Protein AF-A0A534Q6Y9-F1 (afdb_monomer)

Foldseek 3Di:
DDDPPPPPPPQDAFEEEEDADADDDFLLCLLQQFQWKFKWAWADQDPVQQKTKTQTPDTLHADDPHHIHIYRYDDDQREPHDHGFIAMWGFNDNDPVTYTHDHRYDRVRQDPDPQQNVLSSVLSNQSNCLNVVPDPVVSLVSLLVSLLVQCPGPHLSSVVSSLVSLQVCLQPDADDLVSLVSLLVSLQDLPNDLPNNLSSLVSLLSRPDPSSLVSLLSQLQGRNHLSNVLSSLQSLLVVLPPVCLVSLVVQCPPPDPSSNVSSVSSNVSNVVPPPPPPPPPPPDD

Secondary structure (DSSP, 8-state):
-----------PPEEEEEEEESS---HHHHHHH-SEEEEEEEEEEETTTTEEEEEEEEEEES---SSEEEEEE-SSS---PPTT-EEEEEES-SSSSEEEEEESS------SSHHHHHHHHHHHHHHHHGGG---HHHHHHHHHHHHHHHTT-S-HHHHHHHHHHHHHHTTTS---HHHHHHHHHHHH-TTS-TTHHHHHHHHHHHS-SHHHHHHHHHHHHH-S-HHHHHHHHHHHHHHT-GGGHHHHHHHTT-SSHHHHHHHHHHHHHHHHTSPP---------

Solvent-accessible surface area (backbone atoms only — not comparable to full-atom values): 15415 Å² total; per-residue (Å²): 142,79,78,84,83,77,76,74,74,74,65,72,54,43,55,26,38,39,39,69,40,98,59,93,71,54,65,52,55,52,27,32,72,25,64,20,28,33,36,23,33,28,73,42,60,41,78,90,78,31,36,33,34,27,41,65,76,42,70,61,36,62,73,74,79,94,46,34,39,32,28,40,53,55,72,97,65,68,69,88,69,52,64,73,39,53,34,56,47,34,20,70,39,79,52,82,71,31,34,38,63,36,46,68,76,64,63,47,76,58,47,88,50,67,66,22,32,50,44,44,49,53,50,42,44,56,29,31,53,46,58,77,44,84,51,69,68,58,33,52,52,50,50,47,55,51,24,64,56,28,57,74,42,72,17,69,66,47,23,50,45,18,51,52,54,45,54,71,42,35,89,81,49,91,76,52,69,68,54,48,50,54,51,42,53,48,29,26,35,80,85,41,51,87,64,50,17,32,46,43,41,52,42,38,66,58,40,87,48,76,61,31,55,56,40,35,54,52,29,42,74,61,22,60,43,58,61,20,19,21,45,20,30,40,53,45,17,77,67,44,52,70,86,47,49,66,62,34,59,55,31,56,69,43,91,45,65,66,27,19,57,29,14,51,53,17,50,53,46,33,54,73,64,50,76,78,80,73,77,76,76,76,82,73,130

pLDDT: mean 84.61, std 16.84, range [34.47, 98.75]

Mean predicted aligned error: 8.61 Å

Structure (mmCIF, N/CA/C/O backbone):
data_AF-A0A534Q6Y9-F1
#
_entry.id   AF-A0A534Q6Y9-F1
#
loop_
_atom_site.group_PDB
_atom_site.id
_atom_site.type_symbol
_atom_site.label_atom_id
_atom_site.label_alt_id
_atom_site.label_comp_id
_atom_site.label_asym_id
_atom_site.label_entity_id
_atom_site.label_seq_id
_atom_site.pdbx_PDB_ins_code
_atom_site.Cartn_x
_atom_site.Cartn_y
_atom_site.Cartn_z
_atom_site.occupancy
_atom_site.B_iso_or_equiv
_atom_site.auth_seq_id
_atom_site.auth_comp_id
_atom_site.auth_asym_id
_atom_site.auth_atom_id
_atom_site.pdbx_PDB_model_num
ATOM 1 N N . MET A 1 1 ? 8.546 -4.599 -63.913 1.00 43.09 1 MET A N 1
ATOM 2 C CA . MET A 1 1 ? 9.503 -5.465 -63.196 1.00 43.09 1 MET A CA 1
ATOM 3 C C . MET A 1 1 ? 10.667 -4.622 -62.686 1.00 43.09 1 MET A C 1
ATOM 5 O O . MET A 1 1 ? 11.620 -4.412 -63.420 1.00 43.09 1 MET A O 1
ATOM 9 N N . ARG A 1 2 ? 10.567 -4.088 -61.465 1.00 34.47 2 ARG A N 1
ATOM 10 C CA . ARG A 1 2 ? 11.713 -3.796 -60.590 1.00 34.47 2 ARG A CA 1
ATOM 11 C C . ARG A 1 2 ? 11.173 -3.593 -59.179 1.00 34.47 2 ARG A C 1
ATOM 13 O O . ARG A 1 2 ? 10.217 -2.854 -58.978 1.00 34.47 2 ARG A O 1
ATOM 20 N N . LEU A 1 3 ? 11.709 -4.426 -58.300 1.00 34.66 3 LEU A N 1
ATOM 21 C CA . LEU A 1 3 ? 11.213 -4.793 -56.986 1.00 34.66 3 LEU A CA 1
ATOM 22 C C . LEU A 1 3 ? 11.033 -3.589 -56.061 1.00 34.66 3 LEU A C 1
ATOM 24 O O . LEU A 1 3 ? 11.888 -2.706 -56.010 1.00 34.66 3 LEU A O 1
ATOM 28 N N . LEU A 1 4 ? 9.967 -3.655 -55.259 1.00 36.31 4 LEU A N 1
ATOM 29 C CA . LEU A 1 4 ? 9.911 -3.035 -53.943 1.00 36.31 4 LEU A CA 1
ATOM 30 C C . LEU A 1 4 ? 11.190 -3.401 -53.172 1.00 36.31 4 LEU A C 1
ATOM 32 O O . LEU A 1 4 ? 11.384 -4.563 -52.813 1.00 36.31 4 LEU A O 1
ATOM 36 N N . LEU A 1 5 ? 12.037 -2.416 -52.875 1.00 35.22 5 LEU A N 1
ATOM 37 C CA . LEU A 1 5 ? 12.948 -2.509 -51.739 1.00 35.22 5 LEU A CA 1
ATOM 38 C C . LEU A 1 5 ? 12.099 -2.361 -50.468 1.00 35.22 5 LEU A C 1
ATOM 40 O O . LEU A 1 5 ? 11.984 -1.282 -49.892 1.00 35.22 5 LEU A O 1
ATOM 44 N N . CYS A 1 6 ? 11.483 -3.456 -50.024 1.00 34.84 6 CYS A N 1
ATOM 45 C CA . CYS A 1 6 ? 11.138 -3.614 -48.618 1.00 34.84 6 CYS A CA 1
ATOM 46 C C . CYS A 1 6 ? 12.452 -3.822 -47.862 1.00 34.84 6 CYS A C 1
ATOM 48 O O . CYS A 1 6 ? 12.859 -4.950 -47.596 1.00 34.84 6 CYS A O 1
ATOM 50 N N . LEU A 1 7 ? 13.147 -2.724 -47.560 1.00 36.34 7 LEU A N 1
ATOM 51 C CA . LEU A 1 7 ? 14.223 -2.730 -46.580 1.00 36.34 7 LEU A CA 1
ATOM 52 C C . LEU A 1 7 ? 13.552 -2.870 -45.207 1.00 36.34 7 LEU A C 1
ATOM 54 O O . LEU A 1 7 ? 13.306 -1.890 -44.508 1.00 36.34 7 LEU A O 1
ATOM 58 N N . ALA A 1 8 ? 13.176 -4.097 -44.847 1.00 36.69 8 ALA A N 1
ATOM 59 C CA . ALA A 1 8 ? 12.966 -4.438 -43.454 1.00 36.69 8 ALA A CA 1
ATOM 60 C C . ALA A 1 8 ? 14.338 -4.297 -42.793 1.00 36.69 8 ALA A C 1
ATOM 62 O O . ALA A 1 8 ? 15.171 -5.199 -42.864 1.00 36.69 8 ALA A O 1
ATOM 63 N N . ALA A 1 9 ? 14.616 -3.120 -42.233 1.00 39.03 9 ALA A N 1
ATOM 64 C CA . ALA A 1 9 ? 15.669 -2.982 -41.250 1.00 39.03 9 ALA A CA 1
ATOM 65 C C . ALA A 1 9 ? 15.292 -3.939 -40.117 1.00 39.03 9 ALA A C 1
ATOM 67 O O . ALA A 1 9 ? 14.423 -3.632 -39.305 1.00 39.03 9 ALA A O 1
ATOM 68 N N . ALA A 1 10 ? 15.876 -5.135 -40.117 1.00 41.53 10 ALA A N 1
ATOM 69 C CA . ALA A 1 10 ? 15.897 -5.963 -38.931 1.00 41.53 10 ALA A CA 1
ATOM 70 C C . ALA A 1 10 ? 16.639 -5.128 -37.887 1.00 41.53 10 ALA A C 1
ATOM 72 O O . ALA A 1 10 ? 17.860 -4.984 -37.963 1.00 41.53 10 ALA A O 1
ATOM 73 N N . LEU A 1 11 ? 15.897 -4.464 -36.995 1.00 53.66 11 LEU A N 1
ATOM 74 C CA . LEU A 1 11 ? 16.498 -3.815 -35.842 1.00 53.66 11 LEU A CA 1
ATOM 75 C C . LEU A 1 11 ? 17.236 -4.917 -35.089 1.00 53.66 11 LEU A C 1
ATOM 77 O O . LEU A 1 11 ? 16.612 -5.818 -34.539 1.00 53.66 11 LEU A O 1
ATOM 81 N N . ILE A 1 12 ? 18.565 -4.875 -35.130 1.00 61.41 12 ILE A N 1
ATOM 82 C CA . ILE A 1 12 ? 19.395 -5.803 -34.372 1.00 61.41 12 ILE A CA 1
ATOM 83 C C . ILE A 1 12 ? 19.059 -5.559 -32.904 1.00 61.41 12 ILE A C 1
ATOM 85 O O . ILE A 1 12 ? 19.235 -4.442 -32.409 1.00 61.41 12 ILE A O 1
ATOM 89 N N . ALA A 1 13 ? 18.533 -6.584 -32.235 1.00 68.44 13 ALA A N 1
ATOM 90 C CA . ALA A 1 13 ? 18.178 -6.488 -30.831 1.00 68.44 13 ALA A CA 1
ATOM 91 C C . ALA A 1 13 ? 19.421 -6.115 -30.009 1.00 68.44 13 ALA A C 1
ATOM 93 O O . ALA A 1 13 ? 20.500 -6.690 -30.180 1.00 68.44 13 ALA A O 1
ATOM 94 N N . ALA A 1 14 ? 19.284 -5.122 -29.133 1.00 74.62 14 ALA A N 1
ATOM 95 C CA . ALA A 1 14 ? 20.392 -4.665 -28.312 1.00 74.62 14 ALA A CA 1
ATOM 96 C C . ALA A 1 14 ? 20.670 -5.692 -27.200 1.00 74.62 14 ALA A C 1
ATOM 98 O O . ALA A 1 14 ? 19.726 -6.128 -26.532 1.00 74.62 14 ALA A O 1
ATOM 99 N N . PRO A 1 15 ? 21.939 -6.067 -26.961 1.00 75.00 15 PRO A N 1
ATOM 100 C CA . PRO A 1 15 ? 22.273 -7.069 -25.963 1.00 75.00 15 PRO A CA 1
ATOM 101 C C . PRO A 1 15 ? 21.983 -6.544 -24.559 1.00 75.00 15 PRO A C 1
ATOM 103 O O . PRO A 1 15 ? 22.313 -5.400 -24.215 1.00 75.00 15 PRO A O 1
ATOM 106 N N . ALA A 1 16 ? 21.391 -7.407 -23.747 1.00 71.81 16 ALA A N 1
ATOM 107 C CA . ALA A 1 16 ? 21.086 -7.169 -22.358 1.00 71.81 16 ALA A CA 1
ATOM 108 C C . ALA A 1 16 ? 21.379 -8.421 -21.513 1.00 71.81 16 ALA A C 1
ATOM 110 O O . ALA A 1 16 ? 21.252 -9.540 -22.000 1.00 71.81 16 ALA A O 1
ATOM 111 N N . SER A 1 17 ? 21.719 -8.247 -20.238 1.00 67.31 17 SER A N 1
ATOM 112 C CA . SER A 1 17 ? 21.837 -9.350 -19.273 1.00 67.31 17 SER A CA 1
ATOM 113 C C . SER A 1 17 ? 20.800 -9.208 -18.161 1.00 67.31 17 SER A C 1
ATOM 115 O O . SER A 1 17 ? 20.540 -8.117 -17.629 1.00 67.31 17 SER A O 1
ATOM 117 N N . ALA A 1 18 ? 20.182 -10.330 -17.815 1.00 60.59 18 ALA A N 1
ATOM 118 C CA . ALA A 1 18 ? 19.283 -10.482 -16.685 1.00 60.59 18 ALA A CA 1
ATOM 119 C C . ALA A 1 18 ? 20.066 -10.934 -15.449 1.00 60.59 18 ALA A C 1
ATOM 121 O O . ALA A 1 18 ? 20.522 -12.071 -15.404 1.00 60.59 18 ALA A O 1
ATOM 122 N N . HIS A 1 19 ? 20.221 -10.055 -14.448 1.00 54.69 19 HIS A N 1
ATOM 123 C CA . HIS A 1 19 ? 20.791 -10.440 -13.152 1.00 54.69 19 HIS A CA 1
ATOM 124 C C . HIS A 1 19 ? 19.759 -10.363 -12.042 1.00 54.69 19 HIS A C 1
ATOM 126 O O . HIS A 1 19 ? 19.143 -9.317 -11.815 1.00 54.69 19 HIS A O 1
ATOM 132 N N . LEU A 1 20 ? 19.691 -11.456 -11.295 1.00 55.47 20 LEU A N 1
ATOM 133 C CA . LEU A 1 20 ? 18.811 -11.639 -10.158 1.00 55.47 20 LEU A CA 1
ATOM 134 C C . LEU A 1 20 ? 19.443 -11.109 -8.874 1.00 55.47 20 LEU A C 1
ATOM 136 O O . LEU A 1 20 ? 20.560 -11.464 -8.499 1.00 55.47 20 LEU A O 1
ATOM 140 N N . LEU A 1 21 ? 18.702 -10.244 -8.197 1.00 51.03 21 LEU A N 1
ATOM 141 C CA . LEU A 1 21 ? 18.940 -9.806 -6.837 1.00 51.03 21 LEU A CA 1
ATOM 142 C C . LEU A 1 21 ? 18.113 -10.693 -5.909 1.00 51.03 21 LEU A C 1
ATOM 144 O O . LEU A 1 21 ? 16.935 -10.949 -6.152 1.00 51.03 21 LEU A O 1
ATOM 148 N N . ALA A 1 22 ? 18.744 -11.147 -4.831 1.00 42.88 22 ALA A N 1
ATOM 149 C CA . ALA A 1 22 ? 18.249 -12.250 -4.017 1.00 42.88 22 ALA A CA 1
ATOM 150 C C . ALA A 1 22 ? 16.970 -11.968 -3.197 1.00 42.88 22 ALA A C 1
ATOM 152 O O . ALA A 1 22 ? 16.534 -12.876 -2.498 1.00 42.88 22 ALA A O 1
ATOM 153 N N . ARG A 1 23 ? 16.381 -10.754 -3.187 1.00 52.03 23 ARG A N 1
ATOM 154 C CA . ARG A 1 23 ? 15.208 -10.406 -2.341 1.00 52.03 23 ARG A CA 1
ATOM 155 C C . ARG A 1 23 ? 14.374 -9.243 -2.894 1.00 52.03 23 ARG A C 1
ATOM 157 O O . ARG A 1 23 ? 14.880 -8.437 -3.666 1.00 52.03 23 ARG A O 1
ATOM 164 N N . GLY A 1 24 ? 13.113 -9.157 -2.448 1.00 65.31 24 GLY A N 1
ATOM 165 C CA . GLY A 1 24 ? 12.124 -8.120 -2.778 1.00 65.31 24 GLY A CA 1
ATOM 166 C C . GLY A 1 24 ? 12.548 -6.704 -2.379 1.00 65.31 24 GLY A C 1
ATOM 167 O O . GLY A 1 24 ? 12.291 -6.257 -1.263 1.00 65.31 24 GLY A O 1
ATOM 168 N N . ILE A 1 25 ? 13.209 -6.019 -3.311 1.00 76.12 25 ILE A N 1
ATOM 169 C CA . ILE A 1 25 ? 13.566 -4.601 -3.224 1.00 76.12 25 ILE A CA 1
ATOM 170 C C . ILE A 1 25 ? 12.306 -3.770 -3.522 1.00 76.12 25 ILE A C 1
ATOM 172 O O . ILE A 1 25 ? 11.660 -4.041 -4.538 1.00 76.12 25 ILE A O 1
ATOM 176 N N . PRO A 1 26 ? 11.960 -2.764 -2.696 1.00 85.56 26 PRO A N 1
ATOM 177 C CA . PRO A 1 26 ? 10.813 -1.894 -2.948 1.00 85.56 26 PRO A CA 1
ATOM 178 C C . PRO A 1 26 ? 10.900 -1.186 -4.303 1.00 85.56 26 PRO A C 1
ATOM 180 O O . PRO A 1 26 ? 11.986 -0.826 -4.773 1.00 85.56 26 PRO A O 1
ATOM 183 N N . LEU A 1 27 ? 9.744 -0.909 -4.910 1.00 88.69 27 LEU A N 1
ATOM 184 C CA . LEU A 1 27 ? 9.665 -0.195 -6.189 1.00 88.69 27 LEU A CA 1
ATOM 185 C C . LEU A 1 27 ? 10.349 1.180 -6.123 1.00 88.69 27 LEU A C 1
ATOM 187 O O . LEU A 1 27 ? 10.983 1.608 -7.090 1.00 88.69 27 LEU A O 1
ATOM 191 N N . SER A 1 28 ? 10.243 1.853 -4.975 1.00 92.12 28 SER A N 1
ATOM 192 C CA . SER A 1 28 ? 10.858 3.154 -4.708 1.00 92.12 28 SER A CA 1
ATOM 193 C C . SER A 1 28 ? 12.388 3.107 -4.808 1.00 92.12 28 SER A C 1
ATOM 195 O O . SER A 1 28 ? 13.004 3.961 -5.452 1.00 92.12 28 SER A O 1
ATOM 197 N N . GLU A 1 29 ? 13.006 2.070 -4.241 1.00 90.06 29 GLU A N 1
ATOM 198 C CA . GLU A 1 29 ? 14.452 1.850 -4.267 1.00 90.06 29 GLU A CA 1
ATOM 199 C C . GLU A 1 29 ? 14.933 1.434 -5.661 1.00 90.06 29 GLU A C 1
ATOM 201 O O . GLU A 1 29 ? 15.921 1.984 -6.157 1.00 90.06 29 GLU A O 1
ATOM 206 N N . LEU A 1 30 ? 14.210 0.531 -6.336 1.00 88.81 30 LEU A N 1
ATOM 207 C CA . LEU A 1 30 ? 14.514 0.150 -7.719 1.00 88.81 30 LEU A CA 1
ATOM 208 C C . LEU A 1 30 ? 14.499 1.366 -8.649 1.00 88.81 30 LEU A C 1
ATOM 210 O O . LEU A 1 30 ? 15.445 1.560 -9.416 1.00 88.81 30 LEU A O 1
ATOM 214 N N . ALA A 1 31 ? 13.467 2.206 -8.561 1.00 92.06 31 ALA A N 1
ATOM 215 C CA . ALA A 1 31 ? 13.344 3.403 -9.384 1.00 92.06 31 ALA A CA 1
ATOM 216 C C . ALA A 1 31 ? 14.448 4.430 -9.091 1.00 92.06 31 ALA A C 1
ATOM 218 O O . ALA A 1 31 ? 15.054 4.964 -10.022 1.00 92.06 31 ALA A O 1
ATOM 219 N N . ALA A 1 32 ? 14.762 4.678 -7.815 1.00 92.75 32 ALA A N 1
ATOM 220 C CA . ALA A 1 32 ? 15.809 5.622 -7.428 1.00 92.75 32 ALA A CA 1
ATOM 221 C C . ALA A 1 32 ? 17.219 5.152 -7.840 1.00 92.75 32 ALA A C 1
ATOM 223 O O . ALA A 1 32 ? 18.051 5.966 -8.242 1.00 92.75 32 ALA A O 1
ATOM 224 N N . ALA A 1 33 ? 17.497 3.847 -7.777 1.00 90.69 33 ALA A N 1
ATOM 225 C CA . ALA A 1 33 ? 18.813 3.278 -8.083 1.00 90.69 33 ALA A CA 1
ATOM 226 C C . ALA A 1 33 ? 19.055 3.002 -9.579 1.00 90.69 33 ALA A C 1
ATOM 228 O O . ALA A 1 33 ? 20.156 2.579 -9.961 1.00 90.69 33 ALA A O 1
ATOM 229 N N . SER A 1 34 ? 18.044 3.196 -10.427 1.00 90.75 34 SER A N 1
ATOM 230 C CA . SER A 1 34 ? 18.107 2.838 -11.845 1.00 90.75 34 SER A CA 1
ATOM 231 C C . SER A 1 34 ? 18.157 4.083 -12.726 1.00 90.75 34 SER A C 1
ATOM 233 O O . SER A 1 34 ? 17.227 4.895 -12.703 1.00 90.75 34 SER A O 1
ATOM 235 N N . PRO A 1 35 ? 19.217 4.270 -13.530 1.00 92.06 35 PRO A N 1
ATOM 236 C CA . PRO A 1 35 ? 19.269 5.377 -14.478 1.00 92.06 35 PRO A CA 1
ATOM 237 C C . PRO A 1 35 ? 18.247 5.250 -15.613 1.00 92.06 35 PRO A C 1
ATOM 239 O O . PRO A 1 35 ? 17.888 6.264 -16.210 1.00 92.06 35 PRO A O 1
ATOM 242 N N . VAL A 1 36 ? 17.788 4.031 -15.905 1.00 91.50 36 VAL A N 1
ATOM 243 C CA . VAL A 1 36 ? 16.877 3.722 -17.007 1.00 91.50 36 VAL A CA 1
ATOM 244 C C . VAL A 1 36 ? 15.828 2.703 -16.559 1.00 91.50 36 VAL A C 1
ATOM 246 O O . VAL A 1 36 ? 16.145 1.767 -15.822 1.00 91.50 36 VAL A O 1
ATOM 249 N N . ALA A 1 37 ? 14.588 2.873 -17.018 1.00 91.31 37 ALA A N 1
ATOM 250 C CA . ALA A 1 37 ? 13.521 1.889 -16.870 1.00 91.31 37 ALA A CA 1
ATOM 251 C C . ALA A 1 37 ? 12.565 1.932 -18.062 1.00 91.31 37 ALA A C 1
ATOM 253 O O . ALA A 1 37 ? 12.230 3.016 -18.543 1.00 91.31 37 ALA A O 1
ATOM 254 N N . VAL A 1 38 ? 12.100 0.768 -18.508 1.00 90.44 38 VAL A N 1
ATOM 255 C CA . VAL A 1 38 ? 11.221 0.626 -19.677 1.00 90.44 38 VAL A CA 1
ATOM 256 C C . VAL A 1 38 ? 10.051 -0.297 -19.391 1.00 90.44 38 VAL A C 1
ATOM 258 O O . VAL A 1 38 ? 10.192 -1.274 -18.657 1.00 90.44 38 VAL A O 1
ATOM 261 N N . ILE A 1 39 ? 8.915 -0.018 -20.023 1.00 89.56 39 ILE A N 1
ATOM 262 C CA . ILE A 1 39 ? 7.858 -1.009 -20.201 1.00 89.56 39 ILE A CA 1
ATOM 263 C C . ILE A 1 39 ? 8.072 -1.646 -21.566 1.00 89.56 39 ILE A C 1
ATOM 265 O O . ILE A 1 39 ? 8.129 -0.955 -22.584 1.00 89.56 39 ILE A O 1
ATOM 269 N N . GLY A 1 40 ? 8.182 -2.968 -21.585 1.00 88.19 40 GLY A N 1
ATOM 270 C CA . GLY A 1 40 ? 8.278 -3.727 -22.822 1.00 88.19 40 GLY A CA 1
ATOM 271 C C . GLY A 1 40 ? 7.316 -4.901 -22.858 1.00 88.19 40 GLY A C 1
ATOM 272 O O . GLY A 1 40 ? 6.817 -5.347 -21.821 1.00 88.19 40 GLY A O 1
ATOM 273 N N . ARG A 1 41 ? 7.065 -5.403 -24.065 1.00 89.19 41 ARG A N 1
ATOM 274 C CA . ARG A 1 41 ? 6.315 -6.631 -24.310 1.00 89.19 41 ARG A CA 1
ATOM 275 C C . ARG A 1 41 ? 7.277 -7.769 -24.603 1.00 89.19 41 ARG A C 1
ATOM 277 O O . ARG A 1 41 ? 8.153 -7.630 -25.448 1.00 89.19 41 ARG A O 1
ATOM 284 N N . VAL A 1 42 ? 7.089 -8.893 -23.923 1.00 88.00 42 VAL A N 1
ATOM 285 C CA . VAL A 1 42 ? 7.848 -10.119 -24.189 1.00 88.00 42 VAL A CA 1
ATOM 286 C C . VAL A 1 42 ? 7.408 -10.676 -25.541 1.00 88.00 42 VAL A C 1
ATOM 288 O O . VAL A 1 42 ? 6.254 -11.083 -25.684 1.00 88.00 42 VAL A O 1
ATOM 291 N N . GLU A 1 43 ? 8.298 -10.699 -26.527 1.00 88.56 43 GLU A N 1
ATOM 292 C CA . GLU A 1 43 ? 8.012 -11.242 -27.863 1.00 88.56 43 GLU A CA 1
ATOM 293 C C . GLU A 1 43 ? 8.412 -12.709 -27.972 1.00 88.56 43 GLU A C 1
ATOM 295 O O . GLU A 1 43 ? 7.666 -13.521 -28.519 1.00 88.56 43 GLU A O 1
ATOM 300 N N . SER A 1 44 ? 9.551 -13.071 -27.384 1.00 85.69 44 SER A N 1
ATOM 301 C CA . SER A 1 44 ? 10.016 -14.451 -27.310 1.00 85.69 44 SER A CA 1
ATOM 302 C C . SER A 1 44 ? 10.688 -14.724 -25.964 1.00 85.69 44 SER A C 1
ATOM 304 O O . SER A 1 44 ? 11.307 -13.846 -25.363 1.00 85.69 44 SER A O 1
ATOM 306 N N . ALA A 1 45 ? 10.527 -15.945 -25.458 1.00 80.56 45 ALA A N 1
ATOM 307 C CA . ALA A 1 45 ? 11.173 -16.417 -24.239 1.00 80.56 45 ALA A CA 1
ATOM 308 C C . ALA A 1 45 ? 11.572 -17.879 -24.451 1.00 80.56 45 ALA A C 1
ATOM 310 O O . ALA A 1 45 ? 10.742 -18.786 -24.367 1.00 80.56 45 ALA A O 1
ATOM 311 N N . ALA A 1 46 ? 12.838 -18.102 -24.785 1.00 76.62 46 ALA A N 1
ATOM 312 C CA . ALA A 1 46 ? 13.377 -19.426 -25.043 1.00 76.62 46 ALA A CA 1
ATOM 313 C C . ALA A 1 46 ? 14.109 -19.918 -23.790 1.00 76.62 46 ALA A C 1
ATOM 315 O O . ALA A 1 46 ? 15.222 -19.492 -23.481 1.00 76.62 46 ALA A O 1
ATOM 316 N N . ARG A 1 47 ? 13.449 -20.812 -23.042 1.00 65.25 47 ARG A N 1
ATOM 317 C CA . ARG A 1 47 ? 13.989 -21.375 -21.792 1.00 65.25 47 ARG A CA 1
ATOM 318 C C . ARG A 1 47 ? 15.245 -22.217 -22.022 1.00 65.25 47 ARG A C 1
ATOM 320 O O . ARG A 1 47 ? 16.133 -22.197 -21.183 1.00 65.25 47 ARG A O 1
ATOM 327 N N . GLU A 1 48 ? 15.325 -22.921 -23.151 1.00 62.47 48 GLU A N 1
ATOM 328 C CA . GLU A 1 48 ? 16.454 -23.802 -23.488 1.00 62.47 48 GLU A CA 1
ATOM 329 C C . GLU A 1 48 ? 17.737 -23.027 -23.814 1.00 62.47 48 GLU A C 1
ATOM 331 O O . GLU A 1 48 ? 18.821 -23.444 -23.419 1.00 62.47 48 GLU A O 1
ATOM 336 N N . SER A 1 49 ? 17.620 -21.879 -24.489 1.00 64.31 49 SER A N 1
ATOM 337 C CA . SER A 1 49 ? 18.749 -20.986 -24.782 1.00 64.31 49 SER A CA 1
ATOM 338 C C . SER A 1 49 ? 19.001 -19.950 -23.686 1.00 64.31 49 SER A C 1
ATOM 340 O O . SER A 1 49 ? 19.979 -19.211 -23.770 1.00 64.31 49 SER A O 1
ATOM 342 N N . GLY A 1 50 ? 18.118 -19.861 -22.684 1.00 73.00 50 GLY A N 1
ATOM 343 C CA . GLY A 1 50 ? 18.181 -18.840 -21.645 1.00 73.00 50 GLY A CA 1
ATOM 344 C C . GLY A 1 50 ? 18.106 -17.428 -22.223 1.00 73.00 50 GLY A C 1
ATOM 345 O O . GLY A 1 50 ? 18.885 -16.576 -21.819 1.00 73.00 50 GLY A O 1
ATOM 346 N N . SER A 1 51 ? 17.223 -17.165 -23.190 1.00 79.12 51 SER A N 1
ATOM 347 C CA . SER A 1 51 ? 17.152 -15.857 -23.857 1.00 79.12 51 SER A CA 1
ATOM 348 C C . SER A 1 51 ? 15.732 -15.308 -23.948 1.00 79.12 51 SER A C 1
ATOM 350 O O . SER A 1 51 ? 14.788 -16.055 -24.218 1.00 79.12 51 SER A O 1
ATOM 352 N N . VAL A 1 52 ? 15.583 -13.995 -23.781 1.00 83.69 52 VAL A N 1
ATOM 353 C CA . VAL A 1 52 ? 14.296 -13.288 -23.855 1.00 83.69 52 VAL A CA 1
ATOM 354 C C . VAL A 1 52 ? 14.414 -12.081 -24.765 1.00 83.69 52 VAL A C 1
ATOM 356 O O . VAL A 1 52 ? 15.327 -11.276 -24.612 1.00 83.69 52 VAL A O 1
ATOM 359 N N . GLU A 1 53 ? 13.460 -11.921 -25.672 1.00 86.94 53 GLU A N 1
ATOM 360 C CA . GLU A 1 53 ? 13.339 -10.733 -26.507 1.00 86.94 53 GLU A CA 1
ATOM 361 C C . GLU A 1 53 ? 12.182 -9.861 -26.028 1.00 86.94 53 GLU A C 1
ATOM 363 O O . GLU A 1 53 ? 11.056 -10.327 -25.823 1.00 86.94 53 GLU A O 1
ATOM 368 N N . LEU A 1 54 ? 12.480 -8.582 -25.832 1.00 86.94 54 LEU A N 1
ATOM 369 C CA . LEU A 1 54 ? 11.559 -7.592 -25.311 1.00 86.94 54 LEU A CA 1
ATOM 370 C C . LEU A 1 54 ? 11.433 -6.427 -26.294 1.00 86.94 54 LEU A C 1
ATOM 372 O O . LEU A 1 54 ? 12.364 -5.633 -26.435 1.00 86.94 54 LEU A O 1
ATOM 376 N N . ALA A 1 55 ? 10.263 -6.262 -26.903 1.00 90.31 55 ALA A N 1
ATOM 377 C CA . ALA A 1 55 ? 9.944 -5.046 -27.639 1.00 90.31 55 ALA A CA 1
ATOM 378 C C . ALA A 1 55 ? 9.660 -3.910 -26.656 1.00 90.31 55 ALA A C 1
ATOM 380 O O . ALA A 1 55 ? 8.710 -3.972 -25.871 1.00 90.31 55 ALA A O 1
ATOM 381 N N . VAL A 1 56 ? 10.486 -2.866 -26.686 1.00 89.81 56 VAL A N 1
ATOM 382 C CA . VAL A 1 56 ? 10.295 -1.678 -25.849 1.00 89.81 56 VAL A CA 1
ATOM 383 C C . VAL A 1 56 ? 9.063 -0.913 -26.339 1.00 89.81 56 VAL A C 1
ATOM 385 O O . VAL A 1 56 ? 9.027 -0.457 -27.479 1.00 89.81 56 VAL A O 1
ATOM 388 N N . GLU A 1 57 ? 8.052 -0.768 -25.479 1.00 90.00 57 GLU A N 1
ATOM 389 C CA . GLU A 1 57 ? 6.820 -0.026 -25.784 1.00 90.00 57 GLU A CA 1
ATOM 390 C C . GLU A 1 57 ? 6.865 1.409 -25.234 1.00 90.00 57 GLU A C 1
ATOM 392 O O . GLU A 1 57 ? 6.349 2.328 -25.867 1.00 90.00 57 GLU A O 1
ATOM 397 N N . GLU A 1 58 ? 7.474 1.616 -24.062 1.00 89.75 58 GLU A N 1
ATOM 398 C CA . GLU A 1 58 ? 7.560 2.926 -23.407 1.00 89.75 58 GLU A CA 1
ATOM 399 C C . GLU A 1 58 ? 8.868 3.072 -22.615 1.00 89.75 58 GLU A C 1
ATOM 401 O O . GLU A 1 58 ? 9.256 2.176 -21.861 1.00 89.75 58 GLU A O 1
ATOM 406 N N . SER A 1 59 ? 9.510 4.242 -22.721 1.00 91.75 59 SER A N 1
ATOM 407 C CA . SER A 1 59 ? 10.558 4.649 -21.781 1.00 91.75 59 SER A CA 1
ATOM 408 C C . SER A 1 59 ? 9.942 5.326 -20.554 1.00 91.75 59 SER A C 1
ATOM 410 O O . SER A 1 59 ? 9.286 6.367 -20.653 1.00 91.75 59 SER A O 1
ATOM 412 N N . VAL A 1 60 ? 10.153 4.740 -19.376 1.00 92.75 60 VAL A N 1
ATOM 413 C CA . VAL A 1 60 ? 9.623 5.255 -18.105 1.00 92.75 60 VAL A CA 1
ATOM 414 C C . VAL A 1 60 ? 10.619 6.214 -17.462 1.00 92.75 60 VAL A C 1
ATOM 416 O O . VAL A 1 60 ? 10.239 7.320 -17.074 1.00 92.75 60 VAL A O 1
ATOM 419 N N . ILE A 1 61 ? 11.889 5.805 -17.377 1.00 93.31 61 ILE A N 1
ATOM 420 C CA . ILE A 1 61 ? 13.009 6.588 -16.842 1.00 93.31 61 ILE A CA 1
ATOM 421 C C . ILE A 1 61 ? 14.135 6.576 -17.876 1.00 93.31 61 ILE A C 1
ATOM 423 O O . ILE A 1 61 ? 14.499 5.514 -18.378 1.00 93.31 61 ILE A O 1
ATOM 427 N N . GLY A 1 62 ? 14.742 7.740 -18.121 1.00 91.25 62 GLY A N 1
ATOM 428 C CA . GLY A 1 62 ? 15.883 7.862 -19.028 1.00 91.25 62 GLY A CA 1
ATOM 429 C C . GLY A 1 62 ? 15.513 7.565 -20.483 1.00 91.25 62 GLY A C 1
ATOM 430 O O . GLY A 1 62 ? 14.338 7.554 -20.848 1.00 91.25 62 GLY A O 1
ATOM 431 N N . ASN A 1 63 ? 16.528 7.340 -21.315 1.00 86.50 63 ASN A N 1
ATOM 432 C CA . ASN A 1 63 ? 16.357 7.016 -22.728 1.00 86.50 63 ASN A CA 1
ATOM 433 C C . ASN A 1 63 ? 16.915 5.621 -23.008 1.00 86.50 63 ASN A C 1
ATOM 435 O O . ASN A 1 63 ? 18.030 5.307 -22.592 1.00 86.50 63 ASN A O 1
ATOM 439 N N . VAL A 1 64 ? 16.163 4.823 -23.763 1.00 80.44 64 VAL A N 1
ATOM 440 C CA . VAL A 1 64 ? 16.643 3.583 -24.383 1.00 80.44 64 VAL A CA 1
ATOM 441 C C . VAL A 1 64 ? 16.615 3.779 -25.900 1.00 80.44 64 VAL A C 1
ATOM 443 O O . VAL A 1 64 ? 15.657 4.371 -26.401 1.00 80.44 64 VAL A O 1
ATOM 446 N N . PRO A 1 65 ? 17.653 3.346 -26.641 1.00 69.62 65 PRO A N 1
ATOM 447 C CA . PRO A 1 65 ? 17.646 3.347 -28.097 1.00 69.62 65 PRO A CA 1
ATOM 448 C C . PRO A 1 65 ? 16.410 2.631 -28.642 1.00 69.62 65 PRO A C 1
ATOM 450 O O . PRO A 1 65 ? 15.934 1.662 -28.055 1.00 69.62 65 PRO A O 1
ATOM 453 N N . SER A 1 66 ? 15.911 3.080 -29.790 1.00 67.94 66 SER A N 1
ATOM 454 C CA . SER A 1 66 ? 14.833 2.395 -30.501 1.00 67.94 66 SER A CA 1
ATOM 455 C C . SER A 1 66 ? 15.266 0.972 -30.872 1.00 67.94 66 SER A C 1
ATOM 457 O O . SER A 1 66 ? 16.237 0.819 -31.614 1.00 67.94 66 SER A O 1
ATOM 459 N N . GLY A 1 67 ? 14.560 -0.048 -30.375 1.00 75.25 67 GLY A N 1
ATOM 460 C CA . GLY A 1 67 ? 14.802 -1.451 -30.718 1.00 75.25 67 GLY A CA 1
ATOM 461 C C . GLY A 1 67 ? 14.347 -2.451 -2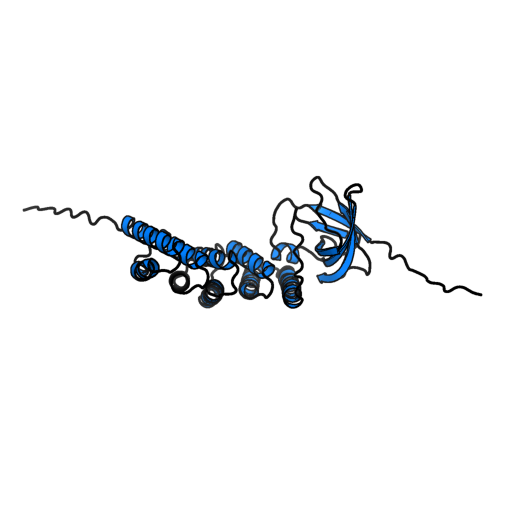9.664 1.00 75.25 67 GLY A C 1
ATOM 462 O O . GLY A 1 67 ? 14.012 -2.082 -28.538 1.00 75.25 67 GLY A O 1
ATOM 463 N N . ALA A 1 68 ? 14.329 -3.727 -30.052 1.00 83.88 68 ALA A N 1
ATOM 464 C CA . ALA A 1 68 ? 14.135 -4.824 -29.116 1.00 83.88 68 ALA A CA 1
ATOM 465 C C . ALA A 1 68 ? 15.363 -4.966 -28.202 1.00 83.88 68 ALA A C 1
ATOM 467 O O . ALA A 1 68 ? 16.501 -4.724 -28.615 1.00 83.88 68 ALA A O 1
ATOM 468 N N . LEU A 1 69 ? 15.134 -5.361 -26.954 1.00 85.94 69 LEU A N 1
ATOM 469 C CA . LEU A 1 69 ? 16.174 -5.752 -26.010 1.00 85.94 69 LEU A CA 1
ATOM 470 C C . LEU A 1 69 ? 16.251 -7.276 -25.968 1.00 85.94 69 LEU A C 1
ATOM 472 O O . LEU A 1 69 ? 15.233 -7.938 -25.775 1.00 85.94 69 LEU A O 1
ATOM 476 N N . HIS A 1 70 ? 17.452 -7.823 -26.114 1.00 85.81 70 HIS A N 1
ATOM 477 C CA . HIS A 1 70 ? 17.704 -9.256 -26.029 1.00 85.81 70 HIS A CA 1
ATOM 478 C C . HIS A 1 70 ? 18.414 -9.581 -24.718 1.00 85.81 70 HIS A C 1
ATOM 480 O O . HIS A 1 70 ? 19.605 -9.314 -24.581 1.00 85.81 70 HIS A O 1
ATOM 486 N N . PHE A 1 71 ? 17.689 -10.138 -23.752 1.00 81.19 71 PHE A N 1
ATOM 487 C CA . PHE A 1 71 ? 18.218 -10.518 -22.448 1.00 81.19 71 PHE A CA 1
ATOM 488 C C . PHE A 1 71 ? 18.761 -11.943 -22.461 1.00 81.19 71 PHE A C 1
ATOM 490 O O . PHE A 1 71 ? 17.994 -12.888 -22.637 1.00 81.19 71 PHE A O 1
ATOM 497 N N . ALA A 1 72 ? 20.053 -12.099 -22.182 1.00 79.06 72 ALA A N 1
ATOM 498 C CA . ALA A 1 72 ? 20.611 -13.360 -21.716 1.00 79.06 72 ALA A CA 1
ATOM 499 C C . ALA A 1 72 ? 20.209 -13.577 -20.247 1.00 79.06 72 ALA A C 1
ATOM 501 O O . ALA A 1 72 ? 20.417 -12.708 -19.396 1.00 79.06 72 ALA A O 1
ATOM 502 N N . LEU A 1 73 ? 19.597 -14.721 -19.956 1.00 73.56 73 LEU A N 1
ATOM 503 C CA . LEU A 1 73 ? 19.193 -15.155 -18.625 1.00 73.56 73 LEU A CA 1
ATOM 504 C C . LEU A 1 73 ? 20.396 -15.793 -17.934 1.00 73.56 73 LEU A C 1
ATOM 506 O O . LEU A 1 73 ? 20.734 -16.949 -18.178 1.00 73.56 73 LEU A O 1
ATOM 510 N N . GLU A 1 74 ? 21.053 -15.026 -17.071 1.00 65.94 74 GLU A N 1
ATOM 511 C CA . GLU A 1 74 ? 22.216 -15.483 -16.318 1.00 65.94 74 GLU A CA 1
ATOM 512 C C . GLU A 1 74 ? 21.803 -15.858 -14.880 1.00 65.94 74 GLU A C 1
ATOM 514 O O . GLU A 1 74 ? 21.218 -15.051 -14.157 1.00 65.94 74 GLU A O 1
ATOM 519 N N . GLY A 1 75 ? 22.127 -17.079 -14.434 1.00 62.06 75 GLY A N 1
ATOM 520 C CA . GLY A 1 75 ? 21.904 -17.543 -13.054 1.00 62.06 75 GLY A CA 1
ATOM 521 C C . GLY A 1 75 ? 20.987 -18.768 -12.916 1.00 62.06 75 GLY A C 1
ATOM 522 O O . GLY A 1 75 ? 20.447 -19.280 -13.888 1.00 62.06 75 GLY A O 1
ATOM 523 N N . HIS A 1 76 ? 20.826 -19.260 -11.681 1.00 54.12 76 HIS A N 1
ATOM 524 C CA . HIS A 1 76 ? 20.126 -20.522 -11.373 1.00 54.12 76 HIS A CA 1
ATOM 525 C C . HIS A 1 76 ? 18.585 -20.408 -11.333 1.00 54.12 76 HIS A C 1
ATOM 527 O O . HIS A 1 76 ? 17.904 -21.430 -11.270 1.00 54.12 76 HIS A O 1
ATOM 533 N N . HIS A 1 77 ? 18.027 -19.190 -11.380 1.00 55.66 77 HIS A N 1
ATOM 534 C CA . HIS A 1 77 ? 16.591 -18.915 -11.210 1.00 55.66 77 HIS A CA 1
ATOM 535 C C . HIS A 1 77 ? 16.026 -18.056 -12.351 1.00 55.66 77 HIS A C 1
ATOM 537 O O . HIS A 1 77 ? 15.569 -16.940 -12.137 1.00 55.66 77 HIS A O 1
ATOM 543 N N . ALA A 1 78 ? 16.079 -18.557 -13.587 1.00 56.56 78 ALA A N 1
ATOM 544 C CA . ALA A 1 78 ? 15.603 -17.824 -14.760 1.00 56.56 78 ALA A CA 1
ATOM 545 C C . ALA A 1 78 ? 14.150 -17.299 -14.585 1.00 56.56 78 ALA A C 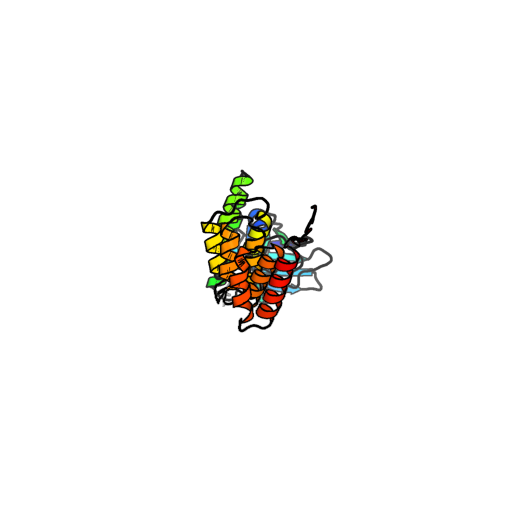1
ATOM 547 O O . ALA A 1 78 ? 13.265 -18.082 -14.228 1.00 56.56 78 ALA A O 1
ATOM 548 N N . PRO A 1 79 ? 13.881 -16.003 -14.844 1.00 60.97 79 PRO A N 1
ATOM 549 C CA . PRO A 1 79 ? 12.547 -15.411 -14.725 1.00 60.97 79 PRO A CA 1
ATOM 550 C C . PRO A 1 79 ? 11.531 -16.058 -15.679 1.00 60.97 79 PRO A C 1
ATOM 552 O O . PRO A 1 79 ? 11.818 -16.298 -16.854 1.00 60.97 79 PRO A O 1
ATOM 555 N N . ASP A 1 80 ? 10.310 -16.288 -15.188 1.00 68.81 80 ASP A N 1
ATOM 556 C CA . ASP A 1 80 ? 9.222 -16.895 -15.965 1.00 68.81 80 ASP A CA 1
ATOM 557 C C . ASP A 1 80 ? 8.473 -15.860 -16.826 1.00 68.81 80 ASP A C 1
ATOM 559 O O . ASP A 1 80 ? 7.320 -15.497 -16.575 1.00 68.81 80 ASP A O 1
ATOM 563 N N . TYR A 1 81 ? 9.154 -15.340 -17.846 1.00 74.69 81 TYR A N 1
ATOM 564 C CA . TYR A 1 81 ? 8.545 -14.437 -18.815 1.00 74.69 81 TYR A CA 1
ATOM 565 C C . TYR A 1 81 ? 7.505 -15.160 -19.676 1.00 74.69 81 TYR A C 1
ATOM 567 O O . TYR A 1 81 ? 7.827 -16.045 -20.469 1.00 74.69 81 TYR A O 1
ATOM 575 N N . ARG A 1 82 ? 6.246 -14.723 -19.588 1.00 80.38 82 ARG A N 1
ATOM 576 C CA . ARG A 1 82 ? 5.190 -15.177 -20.500 1.00 80.38 82 ARG A CA 1
ATOM 577 C C . ARG A 1 82 ? 5.216 -14.350 -21.776 1.00 80.38 82 ARG A C 1
ATOM 579 O O . ARG A 1 82 ? 5.091 -13.127 -21.718 1.00 80.38 82 ARG A O 1
ATOM 586 N N . VAL A 1 83 ? 5.321 -15.004 -22.928 1.00 86.00 83 VAL A N 1
ATOM 587 C CA . VAL A 1 83 ? 5.191 -14.338 -24.232 1.00 86.00 83 VAL A CA 1
ATOM 588 C C . VAL A 1 83 ? 3.870 -13.562 -24.298 1.00 86.00 83 VAL A C 1
ATOM 590 O O . VAL A 1 83 ? 2.827 -14.039 -23.852 1.00 86.00 83 VAL A O 1
ATOM 593 N N . GLY A 1 84 ? 3.929 -12.332 -24.804 1.00 85.56 84 GLY A N 1
ATOM 594 C CA . GLY A 1 84 ? 2.816 -11.387 -24.872 1.00 85.56 84 GLY A CA 1
ATOM 595 C C . GLY A 1 84 ? 2.579 -10.572 -23.596 1.00 85.56 84 GLY A C 1
ATOM 596 O O . GLY A 1 84 ? 1.828 -9.595 -23.642 1.00 85.56 84 GLY A O 1
ATOM 597 N N . SER A 1 85 ? 3.213 -10.923 -22.472 1.00 84.81 85 SER A N 1
ATOM 598 C CA . SER A 1 85 ? 3.103 -10.145 -21.233 1.00 84.81 85 SER A CA 1
ATOM 599 C C . SER A 1 85 ? 3.869 -8.826 -21.327 1.00 84.81 85 SER A C 1
ATOM 601 O O . SER A 1 85 ? 4.854 -8.701 -22.058 1.00 84.81 85 SER A O 1
ATOM 603 N N . ARG A 1 86 ? 3.393 -7.826 -20.580 1.00 87.06 86 ARG A N 1
ATOM 604 C CA . ARG A 1 86 ? 4.097 -6.559 -20.385 1.00 87.06 86 ARG A CA 1
ATOM 605 C C . ARG A 1 86 ? 4.858 -6.592 -19.079 1.00 87.06 86 ARG A C 1
ATOM 607 O O . ARG A 1 86 ? 4.318 -7.036 -18.068 1.00 87.06 86 ARG A O 1
ATOM 614 N N . VAL A 1 87 ? 6.070 -6.060 -19.105 1.00 85.06 87 VAL A N 1
ATOM 615 C CA . VAL A 1 87 ? 6.986 -6.087 -17.968 1.00 85.06 87 VAL A CA 1
ATOM 616 C C . VAL A 1 87 ? 7.650 -4.725 -17.800 1.00 85.06 87 VAL A C 1
ATOM 618 O O . VAL A 1 87 ? 7.999 -4.078 -18.789 1.00 85.06 87 VAL A O 1
ATOM 621 N N . LEU A 1 88 ? 7.806 -4.282 -16.551 1.00 87.31 88 LEU A N 1
ATOM 622 C CA . LEU A 1 88 ? 8.637 -3.129 -16.199 1.00 87.31 88 LEU A CA 1
ATOM 623 C C . LEU A 1 88 ? 10.054 -3.625 -15.923 1.00 87.31 88 LEU A C 1
ATOM 625 O O . LEU A 1 88 ? 10.254 -4.425 -15.012 1.00 87.31 88 LEU A O 1
ATOM 629 N N . VAL A 1 89 ? 11.032 -3.142 -16.682 1.00 86.50 89 VAL A N 1
ATOM 630 C CA . VAL A 1 89 ? 12.438 -3.518 -16.510 1.00 86.50 89 VAL A CA 1
ATOM 631 C C . VAL A 1 89 ? 13.241 -2.301 -16.095 1.00 86.50 89 VAL A C 1
ATOM 633 O O . VAL A 1 89 ? 13.236 -1.281 -16.779 1.00 86.50 89 VAL A O 1
ATOM 636 N N . PHE A 1 90 ? 13.965 -2.434 -14.990 1.00 87.88 90 PHE A N 1
ATOM 637 C CA . PHE A 1 90 ? 14.916 -1.446 -14.498 1.00 87.88 90 PHE A CA 1
ATOM 638 C C . PHE A 1 90 ? 16.334 -1.831 -14.920 1.00 87.88 90 PHE A C 1
ATOM 640 O O . PHE A 1 90 ? 16.704 -3.001 -14.839 1.00 87.88 90 PHE A O 1
ATOM 647 N N . MET A 1 91 ? 17.144 -0.862 -15.339 1.00 87.06 91 MET A N 1
ATOM 648 C CA . MET A 1 91 ? 18.514 -1.083 -15.812 1.00 87.06 91 MET A CA 1
ATOM 649 C C . MET A 1 91 ? 19.543 -0.472 -14.859 1.00 87.06 91 MET A C 1
ATOM 651 O O . MET A 1 91 ? 19.305 0.569 -14.252 1.00 87.06 91 MET A O 1
ATOM 655 N N . LYS A 1 92 ? 20.715 -1.103 -14.749 1.00 86.25 92 LYS A N 1
ATOM 656 C CA . LYS A 1 92 ? 21.913 -0.610 -14.051 1.00 86.25 92 LYS A CA 1
ATOM 657 C C . LYS A 1 92 ? 22.710 0.376 -14.905 1.00 86.25 92 LYS A C 1
ATOM 659 O O . LYS A 1 92 ? 23.366 1.249 -14.348 1.00 86.25 92 LYS A O 1
ATOM 664 N N . THR A 1 93 ? 22.676 0.220 -16.227 1.00 85.06 93 THR A N 1
ATOM 665 C CA . THR A 1 93 ? 23.471 0.997 -17.187 1.00 85.06 93 THR A CA 1
ATOM 666 C C . THR A 1 93 ? 22.603 1.983 -17.974 1.00 85.06 93 THR A C 1
ATOM 668 O O . THR A 1 93 ? 21.384 1.838 -18.052 1.00 85.06 93 THR A O 1
ATOM 671 N N . THR A 1 94 ? 23.235 3.019 -18.531 1.00 86.44 94 THR A N 1
ATOM 672 C CA . THR A 1 94 ? 22.615 4.039 -19.403 1.00 86.44 94 THR A CA 1
ATOM 673 C C . THR A 1 94 ? 22.802 3.756 -20.894 1.00 86.44 94 THR A C 1
ATOM 675 O O . THR A 1 94 ? 22.275 4.493 -21.723 1.00 86.44 94 THR A O 1
ATOM 678 N N . ALA A 1 95 ? 23.581 2.730 -21.236 1.00 84.56 95 ALA A N 1
ATOM 679 C CA . ALA A 1 95 ? 23.913 2.338 -22.597 1.00 84.56 95 ALA A CA 1
ATOM 680 C C . ALA A 1 95 ? 24.191 0.828 -22.663 1.00 84.56 95 ALA A C 1
ATOM 682 O O . ALA A 1 95 ? 24.360 0.172 -21.631 1.00 84.56 95 ALA A O 1
ATOM 683 N N . ALA A 1 96 ? 24.262 0.297 -23.886 1.00 79.00 96 ALA A N 1
ATOM 684 C CA . ALA A 1 96 ? 24.627 -1.092 -24.136 1.00 79.00 96 ALA A CA 1
ATOM 685 C C . ALA A 1 96 ? 26.083 -1.397 -23.686 1.00 79.00 96 ALA A C 1
ATOM 687 O O . ALA A 1 96 ? 26.941 -0.521 -23.818 1.00 79.00 96 ALA A O 1
ATOM 688 N N . PRO A 1 97 ? 26.390 -2.624 -23.215 1.00 80.06 97 PRO A N 1
ATOM 689 C CA . PRO A 1 97 ? 25.450 -3.717 -22.966 1.00 80.06 97 PRO A CA 1
ATOM 690 C C . PRO A 1 97 ? 24.510 -3.378 -21.802 1.00 80.06 97 PRO A C 1
ATOM 692 O O . PRO A 1 97 ? 24.923 -2.862 -20.760 1.00 80.06 97 PRO A O 1
ATOM 695 N N . TRP A 1 98 ? 23.217 -3.616 -22.008 1.00 83.56 98 TRP A N 1
ATOM 696 C CA . TRP A 1 98 ? 22.207 -3.300 -21.008 1.00 83.56 98 TRP A CA 1
ATOM 697 C C . TRP A 1 98 ? 22.270 -4.321 -19.886 1.00 83.56 98 TRP A C 1
ATOM 699 O O . TRP A 1 98 ? 22.448 -5.510 -20.114 1.00 83.56 98 TRP A O 1
ATOM 709 N N . VAL A 1 99 ? 22.115 -3.876 -18.649 1.00 82.75 99 VAL A N 1
ATOM 710 C CA . VAL A 1 99 ? 22.164 -4.794 -17.514 1.00 82.75 99 VAL A CA 1
ATOM 711 C C . VAL A 1 99 ? 20.954 -4.535 -16.653 1.00 82.75 99 VAL A C 1
ATOM 713 O O . VAL A 1 99 ? 20.855 -3.471 -16.053 1.00 82.75 99 VAL A O 1
ATOM 716 N N . SER A 1 100 ? 20.025 -5.479 -16.584 1.00 79.94 100 SER A N 1
ATOM 717 C CA . SER A 1 100 ? 18.822 -5.287 -15.777 1.00 79.94 100 SER A CA 1
ATOM 718 C C . SER A 1 100 ? 19.083 -5.501 -14.283 1.00 79.94 100 SER A C 1
ATOM 720 O O . SER A 1 100 ? 19.998 -6.216 -13.860 1.00 79.94 100 SER A O 1
ATOM 722 N N . ARG A 1 101 ? 18.274 -4.832 -13.462 1.00 76.88 101 ARG A N 1
ATOM 723 C CA . ARG A 1 101 ? 18.078 -5.128 -12.044 1.00 76.88 101 ARG A CA 1
ATOM 724 C C . ARG A 1 101 ? 16.811 -5.969 -11.954 1.00 76.88 101 ARG A C 1
ATOM 726 O O . ARG A 1 101 ? 15.719 -5.410 -11.982 1.00 76.88 101 ARG A O 1
ATOM 733 N N . GLN A 1 102 ? 16.946 -7.289 -11.904 1.00 65.62 102 GLN A N 1
ATOM 734 C CA . GLN A 1 102 ? 15.801 -8.176 -11.713 1.00 65.62 102 GLN A CA 1
ATOM 735 C C . GLN A 1 102 ? 15.792 -8.686 -10.280 1.00 65.62 102 GLN A C 1
ATOM 737 O O . GLN A 1 102 ? 16.840 -8.945 -9.699 1.00 65.62 102 GLN A O 1
ATOM 742 N N . THR A 1 103 ? 14.613 -8.816 -9.695 1.00 50.69 103 THR A N 1
ATOM 743 C CA . THR A 1 103 ? 14.376 -9.661 -8.522 1.00 50.69 103 THR A CA 1
ATOM 744 C C . THR A 1 103 ? 13.728 -10.953 -9.019 1.00 50.69 103 THR A C 1
ATOM 746 O O . THR A 1 103 ? 13.117 -10.959 -10.086 1.00 50.69 103 THR A O 1
ATOM 749 N N . GLU A 1 104 ? 13.884 -12.051 -8.278 1.00 37.25 104 GLU A N 1
ATOM 750 C CA . GLU A 1 104 ? 13.515 -13.420 -8.694 1.00 37.25 104 GLU A CA 1
ATOM 751 C C . GLU A 1 104 ? 12.096 -13.638 -9.216 1.00 37.25 104 GLU A C 1
ATOM 753 O O . GLU A 1 104 ? 11.871 -14.667 -9.842 1.00 37.25 104 GLU A O 1
ATOM 758 N N . LEU A 1 105 ? 11.149 -12.713 -9.034 1.00 35.53 105 LEU A N 1
ATOM 759 C CA . LEU A 1 105 ? 9.779 -12.939 -9.498 1.00 35.53 105 LEU A CA 1
ATOM 760 C C . LEU A 1 105 ? 8.881 -11.708 -9.673 1.00 35.53 105 LEU A C 1
ATOM 762 O O . LEU A 1 105 ? 7.699 -11.891 -9.946 1.00 35.53 105 LEU A O 1
ATOM 766 N N . ASP A 1 106 ? 9.383 -10.473 -9.601 1.00 45.41 106 ASP A N 1
ATOM 767 C CA . ASP A 1 106 ? 8.518 -9.306 -9.817 1.00 45.41 106 ASP A CA 1
ATOM 768 C C . ASP A 1 106 ? 8.654 -8.793 -11.252 1.00 45.41 106 ASP A C 1
ATOM 770 O O . ASP A 1 106 ? 9.232 -7.742 -11.538 1.00 45.41 106 ASP A O 1
ATOM 774 N N . LEU A 1 107 ? 8.011 -9.514 -12.176 1.00 51.25 107 LEU A N 1
ATOM 775 C CA . LEU A 1 107 ? 7.301 -8.800 -13.228 1.00 51.25 107 LEU A CA 1
ATOM 776 C C . LEU A 1 107 ? 6.344 -7.872 -12.484 1.00 51.25 107 LEU A C 1
ATOM 778 O O . LEU A 1 107 ? 5.349 -8.341 -11.936 1.00 51.25 107 LEU A O 1
ATOM 782 N N . VAL A 1 108 ? 6.658 -6.578 -12.388 1.00 57.38 108 VAL A N 1
ATOM 783 C CA . VAL A 1 108 ? 5.652 -5.611 -11.947 1.00 57.38 108 VAL A CA 1
ATOM 784 C C . VAL A 1 108 ? 4.497 -5.808 -12.911 1.00 57.38 108 VAL A C 1
ATOM 786 O O . VAL A 1 108 ? 4.653 -5.507 -14.096 1.00 57.38 108 VAL A O 1
ATOM 789 N N . GLU A 1 109 ? 3.401 -6.408 -12.437 1.00 64.69 109 GLU A N 1
ATOM 790 C CA . GLU A 1 109 ? 2.237 -6.663 -13.269 1.00 64.69 109 GLU A CA 1
ATOM 791 C C . GLU A 1 109 ? 1.818 -5.310 -13.822 1.00 64.69 109 GLU A C 1
ATOM 793 O O . GLU A 1 109 ? 1.329 -4.447 -13.090 1.00 64.69 109 GLU A O 1
ATOM 798 N N . ILE A 1 110 ? 2.110 -5.085 -15.104 1.00 79.75 110 ILE A N 1
ATOM 799 C CA . ILE A 1 110 ? 1.758 -3.836 -15.750 1.00 79.75 110 ILE A CA 1
ATOM 800 C C . ILE A 1 110 ? 0.240 -3.842 -15.824 1.00 79.75 110 ILE A C 1
ATOM 802 O O . ILE A 1 110 ? -0.317 -4.687 -16.536 1.00 79.75 110 ILE A O 1
ATOM 806 N N . PRO A 1 111 ? -0.448 -2.929 -15.117 1.00 81.00 111 PRO A N 1
ATOM 807 C CA . PRO A 1 111 ? -1.890 -3.002 -15.035 1.00 81.00 111 PRO A CA 1
ATOM 808 C C . PRO A 1 111 ? -2.498 -2.937 -16.435 1.00 81.00 111 PRO A C 1
ATOM 810 O O . PRO A 1 111 ? -2.170 -2.052 -17.230 1.00 81.00 111 PRO A O 1
ATOM 813 N N . ALA A 1 112 ? -3.413 -3.857 -16.744 1.00 81.38 112 ALA A N 1
ATOM 814 C CA . ALA A 1 112 ? -4.090 -3.859 -18.040 1.00 81.38 112 ALA A CA 1
ATOM 815 C C . ALA A 1 112 ? -4.905 -2.569 -18.260 1.00 81.38 112 ALA A C 1
ATOM 817 O O . ALA A 1 112 ? -5.022 -2.075 -19.382 1.00 81.38 112 ALA A O 1
ATOM 818 N N . ARG A 1 113 ? -5.451 -1.998 -17.176 1.00 88.50 113 ARG A N 1
ATOM 819 C CA . ARG A 1 113 ? -6.206 -0.740 -17.202 1.00 88.50 113 ARG A CA 1
ATOM 820 C C . ARG A 1 113 ? -5.267 0.449 -17.390 1.00 88.50 113 ARG A C 1
ATOM 822 O O . ARG A 1 113 ? -4.360 0.659 -16.588 1.00 88.50 113 ARG A O 1
ATOM 829 N N . ALA A 1 114 ? -5.559 1.285 -18.386 1.00 90.12 114 ALA A N 1
ATOM 830 C CA . ALA A 1 114 ? -4.734 2.441 -18.739 1.00 90.12 114 ALA A CA 1
ATOM 831 C C . ALA A 1 114 ? -4.503 3.414 -17.568 1.00 90.12 114 ALA A C 1
ATOM 833 O O . ALA A 1 114 ? -3.375 3.852 -17.368 1.00 90.12 114 ALA A O 1
ATOM 834 N N . ALA A 1 115 ? -5.531 3.700 -16.759 1.00 91.81 115 ALA A N 1
ATOM 835 C CA . ALA A 1 115 ? -5.406 4.594 -15.602 1.00 91.81 115 ALA A CA 1
ATOM 836 C C . ALA A 1 115 ? -4.442 4.046 -14.534 1.00 91.81 115 ALA A C 1
ATOM 838 O O . ALA A 1 115 ? -3.576 4.769 -14.049 1.00 91.81 115 ALA A O 1
ATOM 839 N N . ALA A 1 116 ? -4.541 2.753 -14.213 1.00 91.50 116 ALA A N 1
ATOM 840 C CA . ALA A 1 116 ? -3.638 2.098 -13.270 1.00 91.50 116 ALA A CA 1
ATOM 841 C C . ALA A 1 116 ? -2.204 2.023 -13.822 1.00 91.50 116 ALA A C 1
ATOM 843 O O . ALA A 1 116 ? -1.243 2.220 -13.081 1.00 91.50 116 ALA A O 1
ATOM 844 N N . ARG A 1 117 ? -2.045 1.804 -15.134 1.00 91.56 117 ARG A N 1
ATOM 845 C CA . ARG A 1 117 ? -0.734 1.853 -15.792 1.00 91.56 117 ARG A CA 1
ATOM 846 C C . ARG A 1 117 ? -0.113 3.247 -15.730 1.00 91.56 117 ARG A C 1
ATOM 848 O O . ARG A 1 117 ? 1.054 3.350 -15.375 1.00 91.56 117 ARG A O 1
ATOM 855 N N . SER A 1 118 ? -0.884 4.299 -16.014 1.00 94.62 118 SER A N 1
ATOM 856 C CA . SER A 1 118 ? -0.414 5.685 -15.879 1.00 94.62 118 SER A CA 1
ATOM 857 C C . SER A 1 118 ? 0.034 5.962 -14.448 1.00 94.62 118 SER A C 1
ATOM 859 O O . SER A 1 118 ? 1.155 6.400 -14.236 1.00 94.62 118 SER A O 1
ATOM 861 N N . ALA A 1 119 ? -0.784 5.590 -13.459 1.00 95.06 119 ALA A N 1
ATOM 862 C CA . ALA A 1 119 ? -0.450 5.793 -12.054 1.00 95.06 119 ALA A CA 1
ATOM 863 C C . ALA A 1 119 ? 0.827 5.043 -11.624 1.00 95.06 119 ALA A C 1
ATOM 865 O O . ALA A 1 119 ? 1.594 5.553 -10.810 1.00 95.06 119 ALA A O 1
ATOM 866 N N . LEU A 1 120 ? 1.083 3.849 -12.178 1.00 93.81 120 LEU A N 1
ATOM 867 C CA . LEU A 1 120 ? 2.347 3.133 -11.983 1.00 93.81 120 LEU A CA 1
ATOM 868 C C . LEU A 1 120 ? 3.531 3.903 -12.582 1.00 93.81 120 LEU A C 1
ATOM 870 O O . LEU A 1 120 ? 4.532 4.101 -11.898 1.00 93.81 120 LEU A O 1
ATOM 874 N N . VAL A 1 121 ? 3.419 4.340 -13.836 1.00 94.62 121 VAL A N 1
ATOM 875 C CA . VAL A 1 121 ? 4.466 5.100 -14.536 1.00 94.62 121 VAL A CA 1
ATOM 876 C C . VAL A 1 121 ? 4.787 6.403 -13.799 1.00 94.62 121 VAL A C 1
ATOM 878 O O . VAL A 1 121 ? 5.959 6.703 -13.564 1.00 94.62 121 VAL A O 1
ATOM 881 N N . ASP A 1 122 ? 3.761 7.140 -13.377 1.00 97.00 122 ASP A N 1
ATOM 882 C CA . ASP A 1 122 ? 3.906 8.402 -12.652 1.00 97.00 122 ASP A CA 1
ATOM 883 C C . ASP A 1 122 ? 4.589 8.190 -11.293 1.00 97.00 122 ASP A C 1
ATOM 885 O O . ASP A 1 122 ? 5.529 8.914 -10.952 1.00 97.00 122 ASP A O 1
ATOM 889 N N . ALA A 1 123 ? 4.200 7.147 -10.549 1.00 96.50 123 ALA A N 1
ATOM 890 C CA . ALA A 1 123 ? 4.843 6.789 -9.286 1.00 96.50 123 ALA A CA 1
ATOM 891 C C . ALA A 1 123 ? 6.322 6.416 -9.478 1.00 96.50 123 ALA A C 1
ATOM 893 O O . ALA A 1 123 ? 7.180 6.895 -8.738 1.00 96.50 123 ALA A O 1
ATOM 894 N N . VAL A 1 124 ? 6.644 5.612 -10.497 1.00 95.38 124 VAL A N 1
ATOM 895 C CA . VAL A 1 124 ? 8.027 5.221 -10.8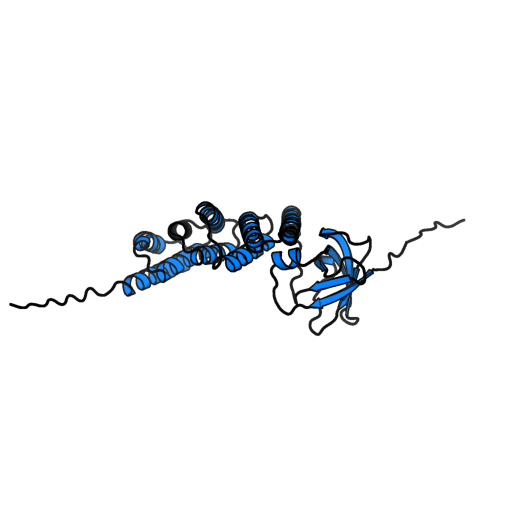14 1.00 95.38 124 VAL A CA 1
ATOM 896 C C . VAL A 1 124 ? 8.881 6.442 -11.160 1.00 95.38 124 VAL A C 1
ATOM 898 O O . VAL A 1 124 ? 9.999 6.569 -10.660 1.00 95.38 124 VAL A O 1
ATOM 901 N N . ARG A 1 125 ? 8.357 7.376 -11.963 1.00 97.25 125 ARG A N 1
ATOM 902 C CA . ARG A 1 125 ? 9.051 8.633 -12.290 1.00 97.25 125 ARG A CA 1
ATOM 903 C C . ARG A 1 125 ? 9.276 9.497 -11.049 1.00 97.25 125 ARG A C 1
ATOM 905 O O . ARG A 1 125 ? 10.378 10.016 -10.868 1.00 97.25 125 ARG A O 1
ATOM 912 N N . ALA A 1 126 ? 8.276 9.613 -10.177 1.00 97.81 126 ALA A N 1
ATOM 913 C CA . ALA A 1 126 ? 8.398 10.362 -8.930 1.00 97.81 126 ALA A CA 1
ATOM 914 C C . ALA A 1 126 ? 9.457 9.755 -7.994 1.00 97.81 126 ALA A C 1
ATOM 916 O O . ALA A 1 126 ? 10.328 10.472 -7.500 1.00 97.81 126 ALA A O 1
ATOM 917 N N . TYR A 1 127 ? 9.453 8.430 -7.814 1.00 97.12 127 TYR A N 1
ATOM 918 C CA . TYR A 1 127 ? 10.467 7.732 -7.023 1.00 97.12 127 TYR A CA 1
ATOM 919 C C . TYR A 1 127 ? 11.872 7.865 -7.614 1.00 97.12 127 TYR A C 1
ATOM 921 O O . TYR A 1 127 ? 12.829 8.085 -6.875 1.00 97.12 127 TYR A O 1
ATOM 929 N N . ALA A 1 128 ? 12.012 7.811 -8.941 1.00 96.44 128 ALA A N 1
ATOM 930 C CA . ALA A 1 128 ? 13.294 8.045 -9.599 1.00 96.44 128 ALA A CA 1
ATOM 931 C C . ALA A 1 128 ? 13.856 9.442 -9.298 1.00 96.44 128 ALA A C 1
ATOM 933 O O . ALA A 1 128 ? 15.070 9.598 -9.1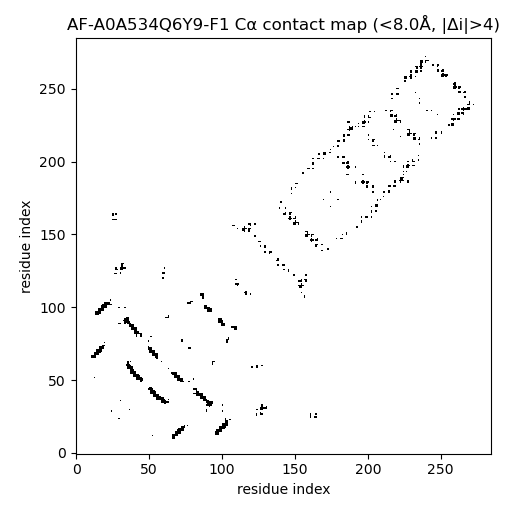79 1.00 96.44 128 ALA A O 1
ATOM 934 N N . GLY A 1 129 ? 12.989 10.444 -9.116 1.00 97.31 129 GLY A N 1
ATOM 935 C CA . GLY A 1 129 ? 13.372 11.798 -8.711 1.00 97.31 129 GLY A CA 1
ATOM 936 C C . GLY A 1 129 ? 14.102 11.862 -7.365 1.00 97.31 129 GLY A C 1
ATOM 937 O O . GLY A 1 129 ? 14.981 12.707 -7.195 1.00 97.31 129 GLY A O 1
ATOM 938 N N . LEU A 1 130 ? 13.834 10.924 -6.445 1.00 96.69 130 LEU A N 1
ATOM 939 C CA . LEU A 1 130 ? 14.467 10.875 -5.118 1.00 96.69 130 LEU A CA 1
ATOM 940 C C . LEU A 1 130 ? 15.991 10.704 -5.181 1.00 96.69 130 LEU A C 1
ATOM 942 O O . LEU A 1 130 ? 16.691 11.091 -4.245 1.00 96.69 130 LEU A O 1
ATOM 946 N N . ARG A 1 131 ? 16.531 10.163 -6.282 1.00 95.06 131 ARG A N 1
ATOM 947 C CA . ARG A 1 131 ? 17.986 10.024 -6.479 1.00 95.06 131 ARG A CA 1
ATOM 948 C C . ARG A 1 131 ? 18.714 11.367 -6.530 1.00 95.06 131 ARG A C 1
ATOM 950 O O . ARG A 1 131 ? 19.898 11.427 -6.219 1.00 95.06 131 ARG A O 1
ATOM 957 N N . ASN A 1 132 ? 17.997 12.428 -6.900 1.00 95.81 132 ASN A N 1
ATOM 958 C CA . ASN A 1 132 ? 18.535 13.779 -7.007 1.00 95.81 132 ASN A CA 1
ATOM 959 C C . ASN A 1 132 ? 18.498 14.531 -5.667 1.00 95.81 132 ASN A C 1
ATOM 961 O O . ASN A 1 132 ? 18.965 15.663 -5.610 1.00 95.81 132 ASN A O 1
ATOM 965 N N . VAL A 1 133 ? 17.947 13.931 -4.604 1.00 96.50 133 VAL A N 1
ATOM 966 C CA . VAL A 1 133 ? 17.880 14.528 -3.264 1.00 96.50 133 VAL A CA 1
ATOM 967 C C . VAL A 1 133 ? 19.118 14.090 -2.477 1.00 96.50 133 VAL A C 1
ATOM 969 O O . VAL A 1 133 ? 19.181 12.929 -2.050 1.00 96.50 133 VAL A O 1
ATOM 972 N N . PRO A 1 134 ? 20.137 14.954 -2.310 1.00 94.06 134 PRO A N 1
ATOM 973 C CA . PRO A 1 134 ? 21.412 14.552 -1.726 1.00 94.06 134 PRO A CA 1
ATOM 974 C C . PRO A 1 134 ? 21.276 14.230 -0.237 1.00 94.06 134 PRO A C 1
ATOM 976 O O . PRO A 1 134 ? 21.847 13.241 0.223 1.00 94.06 134 PRO A O 1
ATOM 979 N N . ASP A 1 135 ? 20.487 15.019 0.497 1.00 96.25 135 ASP A N 1
ATOM 980 C CA . ASP A 1 135 ? 20.277 14.804 1.922 1.00 96.25 135 ASP A CA 1
ATOM 981 C C . ASP A 1 135 ? 19.397 13.576 2.182 1.00 96.25 135 ASP A C 1
ATOM 983 O O . ASP A 1 135 ? 18.317 13.403 1.612 1.00 96.25 135 ASP A O 1
ATOM 987 N N . ARG A 1 136 ? 19.863 12.704 3.080 1.00 93.62 136 ARG A N 1
ATOM 988 C CA . ARG A 1 136 ? 19.155 11.464 3.411 1.00 93.62 136 ARG A CA 1
ATOM 989 C C . ARG A 1 136 ? 17.851 11.745 4.156 1.00 93.62 136 ARG A C 1
ATOM 991 O O . ARG A 1 136 ? 16.869 11.043 3.919 1.00 93.62 136 ARG A O 1
ATOM 998 N N . GLY A 1 137 ? 17.843 12.724 5.059 1.00 93.94 137 GLY A N 1
ATOM 999 C CA . GLY A 1 137 ? 16.661 13.081 5.841 1.00 93.94 137 GLY A CA 1
ATOM 1000 C C . GLY A 1 137 ? 15.551 13.628 4.950 1.00 93.94 137 GLY A C 1
ATOM 1001 O O . GLY A 1 137 ? 14.420 13.146 5.005 1.00 93.94 137 GLY A O 1
ATOM 1002 N N . GLU A 1 138 ? 15.901 14.558 4.066 1.00 95.25 138 GLU A N 1
ATOM 1003 C CA . GLU A 1 138 ? 15.010 15.129 3.064 1.00 95.25 138 GLU A CA 1
ATOM 1004 C C . GLU A 1 138 ? 14.490 14.056 2.107 1.00 95.25 138 GLU A C 1
ATOM 1006 O O . GLU A 1 138 ? 13.288 13.990 1.857 1.00 95.25 138 GLU A O 1
ATOM 1011 N N . ARG A 1 139 ? 15.353 13.150 1.632 1.00 95.44 139 ARG A N 1
ATOM 1012 C CA . ARG A 1 139 ? 14.931 12.049 0.757 1.00 95.44 139 ARG A CA 1
ATOM 1013 C C . ARG A 1 139 ? 13.891 11.154 1.426 1.00 95.44 139 ARG A C 1
ATOM 1015 O O . ARG A 1 139 ? 12.900 10.798 0.795 1.00 95.44 139 ARG A O 1
ATOM 1022 N N . ILE A 1 140 ? 14.090 10.811 2.700 1.00 95.12 140 ILE A N 1
ATOM 1023 C CA . ILE A 1 140 ? 13.120 10.022 3.470 1.00 95.12 140 ILE A CA 1
ATOM 1024 C C . ILE A 1 140 ? 11.815 10.815 3.675 1.00 95.12 140 ILE A C 1
ATOM 1026 O O . ILE A 1 140 ? 10.729 10.244 3.569 1.00 95.12 140 ILE A O 1
ATOM 1030 N N . ALA A 1 141 ? 11.891 12.125 3.925 1.00 95.06 141 ALA A N 1
ATOM 1031 C CA . ALA A 1 141 ? 10.708 12.975 4.056 1.00 95.06 141 ALA A CA 1
ATOM 1032 C C . ALA A 1 141 ? 9.913 13.071 2.740 1.00 95.06 141 ALA A C 1
ATOM 1034 O O . ALA A 1 141 ? 8.687 12.950 2.753 1.00 95.06 141 ALA A O 1
ATOM 1035 N N . GLN A 1 142 ? 10.594 13.221 1.601 1.00 96.75 142 GLN A N 1
ATOM 1036 C CA . GLN A 1 142 ? 9.965 13.212 0.280 1.00 96.75 142 GLN A CA 1
ATOM 1037 C C . GLN A 1 142 ? 9.372 11.835 -0.054 1.00 96.75 142 GLN A C 1
ATOM 1039 O O . GLN A 1 142 ? 8.241 11.772 -0.534 1.00 96.75 142 GLN A O 1
ATOM 1044 N N . LEU A 1 143 ? 10.067 10.735 0.276 1.00 97.31 143 LEU A N 1
ATOM 1045 C CA . LEU A 1 143 ? 9.531 9.375 0.147 1.00 97.31 143 LEU A CA 1
ATOM 1046 C C . LEU A 1 143 ? 8.230 9.215 0.942 1.00 97.31 143 LEU A C 1
ATOM 1048 O O . LEU A 1 143 ? 7.252 8.707 0.400 1.00 97.31 143 LEU A O 1
ATOM 1052 N N . LYS A 1 144 ? 8.183 9.706 2.189 1.00 97.00 144 LYS A N 1
ATOM 1053 C CA . LYS A 1 144 ? 6.955 9.705 2.996 1.00 97.00 144 LYS A CA 1
ATOM 1054 C C . LYS A 1 144 ? 5.821 10.433 2.276 1.00 97.00 144 LYS A C 1
ATOM 1056 O O . LYS A 1 144 ? 4.736 9.878 2.134 1.00 97.00 144 LYS A O 1
ATOM 1061 N N . THR A 1 145 ? 6.064 11.656 1.807 1.00 97.06 145 THR A N 1
ATOM 1062 C CA . THR A 1 145 ? 5.049 12.458 1.105 1.00 97.06 145 THR A CA 1
ATOM 1063 C C . THR A 1 145 ? 4.517 11.744 -0.136 1.00 97.06 145 THR A C 1
ATOM 1065 O O . THR A 1 145 ? 3.298 11.656 -0.312 1.00 97.06 145 THR A O 1
ATOM 1068 N N . LEU A 1 146 ? 5.413 11.192 -0.962 1.00 97.88 146 LEU A N 1
ATOM 1069 C CA . LEU A 1 146 ? 5.049 10.415 -2.147 1.00 97.88 146 LEU A CA 1
ATOM 1070 C C . LEU A 1 146 ? 4.224 9.183 -1.771 1.00 97.88 146 LEU A C 1
ATOM 1072 O O . LEU A 1 146 ? 3.147 8.979 -2.324 1.00 97.88 146 LEU A O 1
ATOM 1076 N N . ALA A 1 147 ? 4.681 8.402 -0.792 1.00 98.00 147 ALA A N 1
ATOM 1077 C CA . ALA A 1 147 ? 4.011 7.178 -0.379 1.00 98.00 147 ALA A CA 1
ATOM 1078 C C . ALA A 1 147 ? 2.610 7.454 0.202 1.00 98.00 147 ALA A C 1
ATOM 1080 O O . ALA A 1 147 ? 1.653 6.795 -0.192 1.00 98.00 147 ALA A O 1
ATOM 1081 N N . ILE A 1 148 ? 2.421 8.485 1.038 1.00 97.62 148 ILE A N 1
ATOM 1082 C CA . ILE A 1 148 ? 1.071 8.854 1.516 1.00 97.62 148 ILE A CA 1
ATOM 1083 C C . ILE A 1 148 ? 0.173 9.282 0.339 1.00 97.62 148 ILE A C 1
ATOM 1085 O O . ILE A 1 148 ? -1.010 8.948 0.319 1.00 97.62 148 ILE A O 1
ATOM 1089 N N . GLY A 1 149 ? 0.710 9.993 -0.661 1.00 97.38 149 GLY A N 1
ATOM 1090 C CA . GLY A 1 149 ? -0.001 10.279 -1.916 1.00 97.38 149 GLY A CA 1
ATOM 1091 C C . GLY A 1 149 ? -0.431 9.015 -2.662 1.00 97.38 149 GLY A C 1
ATOM 1092 O O . GLY A 1 149 ? -1.590 8.879 -3.054 1.00 97.38 149 GLY A O 1
ATOM 1093 N N . ASN A 1 150 ? 0.487 8.062 -2.776 1.00 97.44 150 ASN A N 1
ATOM 1094 C CA . ASN A 1 150 ? 0.317 6.817 -3.513 1.00 97.44 150 ASN A CA 1
ATOM 1095 C C . ASN A 1 150 ? -0.672 5.829 -2.868 1.00 97.44 150 ASN A C 1
ATOM 1097 O O . ASN A 1 150 ? -1.161 4.936 -3.559 1.00 97.44 150 ASN A O 1
ATOM 1101 N N . LEU A 1 151 ? -1.053 6.005 -1.595 1.00 96.94 151 LEU A N 1
ATOM 1102 C CA . LEU A 1 151 ? -2.116 5.207 -0.960 1.00 96.94 151 LEU A CA 1
ATOM 1103 C C . LEU A 1 151 ? -3.479 5.327 -1.671 1.00 96.94 151 LEU A C 1
ATOM 1105 O O . LEU A 1 151 ? -4.288 4.397 -1.609 1.00 96.94 151 LEU A O 1
ATOM 1109 N N . ALA A 1 152 ? -3.718 6.450 -2.358 1.00 93.06 152 ALA A N 1
ATOM 1110 C CA . ALA A 1 152 ? -4.917 6.717 -3.157 1.00 93.06 152 ALA A CA 1
ATOM 1111 C C . ALA A 1 152 ? -4.718 6.450 -4.666 1.00 93.06 152 ALA A C 1
ATOM 1113 O O . ALA A 1 152 ? -5.530 6.877 -5.484 1.00 93.06 152 ALA A O 1
ATOM 1114 N N . SER A 1 153 ? -3.624 5.787 -5.054 1.00 95.31 153 SER A N 1
ATOM 1115 C CA . SER A 1 153 ? -3.324 5.487 -6.457 1.00 95.31 153 SER A CA 1
ATOM 1116 C C . SER A 1 153 ? -4.383 4.585 -7.095 1.00 95.31 153 SER A C 1
ATOM 1118 O O . SER A 1 153 ? -4.910 3.680 -6.456 1.00 95.31 153 SER A O 1
ATOM 1120 N N . ALA A 1 154 ? -4.623 4.763 -8.397 1.00 93.44 154 ALA A N 1
ATOM 1121 C CA . ALA A 1 154 ? -5.449 3.853 -9.194 1.00 93.44 154 ALA A CA 1
ATOM 1122 C C . ALA A 1 154 ? -4.796 2.470 -9.418 1.00 93.44 154 ALA A C 1
ATOM 1124 O O . ALA A 1 154 ? -5.434 1.572 -9.966 1.00 93.44 154 ALA A O 1
ATOM 1125 N N . SER A 1 155 ? -3.519 2.303 -9.053 1.00 91.56 155 SER A N 1
ATOM 1126 C CA . SER A 1 155 ? -2.782 1.042 -9.151 1.00 91.56 155 SER A CA 1
ATOM 1127 C C . SER A 1 155 ? -2.632 0.388 -7.783 1.00 91.56 155 SER A C 1
ATOM 1129 O O . SER A 1 155 ? -1.926 0.907 -6.918 1.00 91.56 155 SER A O 1
ATOM 1131 N N . ASP A 1 156 ? -3.223 -0.794 -7.601 1.00 89.31 156 ASP A N 1
ATOM 1132 C CA . ASP A 1 156 ? -3.118 -1.544 -6.343 1.00 89.31 156 ASP A CA 1
ATOM 1133 C C . ASP A 1 156 ? -1.674 -1.919 -5.997 1.00 89.31 156 ASP A C 1
ATOM 1135 O O . ASP A 1 156 ? -1.301 -1.897 -4.822 1.00 89.31 156 ASP A O 1
ATOM 1139 N N . ARG A 1 157 ? -0.824 -2.169 -7.005 1.00 87.44 157 ARG A N 1
ATOM 1140 C CA . ARG A 1 157 ? 0.612 -2.381 -6.777 1.00 87.44 157 ARG A CA 1
ATOM 1141 C C . ARG A 1 157 ? 1.263 -1.142 -6.170 1.00 87.44 157 ARG A C 1
ATOM 1143 O O . ARG A 1 157 ? 1.995 -1.270 -5.198 1.00 87.44 157 ARG A O 1
ATOM 1150 N N . VAL A 1 158 ? 0.968 0.050 -6.693 1.00 92.81 158 VAL A N 1
ATOM 1151 C CA . VAL A 1 158 ? 1.504 1.313 -6.154 1.00 92.81 158 VAL A CA 1
ATOM 1152 C C . VAL A 1 158 ? 1.012 1.556 -4.726 1.00 92.81 158 VAL A C 1
ATOM 1154 O O . VAL A 1 158 ? 1.801 1.959 -3.876 1.00 92.81 158 VAL A O 1
ATOM 1157 N N . ARG A 1 159 ? -0.260 1.260 -4.431 1.00 95.06 159 ARG A N 1
ATOM 1158 C CA . ARG A 1 159 ? -0.804 1.361 -3.064 1.00 95.06 159 ARG A CA 1
ATOM 1159 C C . ARG A 1 159 ? -0.092 0.410 -2.100 1.00 95.06 159 ARG A C 1
ATOM 1161 O O . ARG A 1 159 ? 0.185 0.782 -0.963 1.00 95.06 159 ARG A O 1
ATOM 1168 N N . HIS A 1 160 ? 0.203 -0.811 -2.551 1.00 91.38 160 HIS A N 1
ATOM 1169 C CA . HIS A 1 160 ? 0.926 -1.803 -1.760 1.00 91.38 160 HIS A CA 1
ATOM 1170 C C . HIS A 1 160 ? 2.375 -1.378 -1.484 1.00 91.38 160 HIS A C 1
ATOM 1172 O O . HIS A 1 160 ? 2.793 -1.381 -0.330 1.00 91.38 160 HIS A O 1
ATOM 1178 N N . GLU A 1 161 ? 3.111 -0.944 -2.510 1.00 91.56 161 GLU A N 1
ATOM 1179 C CA . GLU A 1 161 ? 4.480 -0.419 -2.369 1.00 91.56 161 GLU A CA 1
ATOM 1180 C C . GLU A 1 161 ? 4.532 0.777 -1.421 1.00 91.56 161 GLU A C 1
ATOM 1182 O O . GLU A 1 161 ? 5.362 0.825 -0.518 1.00 91.56 161 GLU A O 1
ATOM 1187 N N . ALA A 1 162 ? 3.573 1.694 -1.545 1.00 96.19 162 ALA A N 1
ATOM 1188 C CA . ALA A 1 162 ? 3.454 2.830 -0.647 1.00 96.19 162 ALA A CA 1
ATOM 1189 C C . ALA A 1 162 ? 3.268 2.411 0.818 1.00 96.19 162 ALA A C 1
ATOM 1191 O O . ALA A 1 162 ? 3.874 3.000 1.710 1.00 96.19 162 ALA A O 1
ATOM 1192 N N . LEU A 1 163 ? 2.459 1.384 1.092 1.00 96.31 163 LEU A N 1
ATOM 1193 C CA . LEU A 1 163 ? 2.331 0.841 2.444 1.00 96.31 163 LEU A CA 1
ATOM 1194 C C . LEU A 1 163 ? 3.672 0.283 2.952 1.00 96.31 163 LEU A C 1
ATOM 1196 O O . LEU A 1 163 ? 4.027 0.539 4.104 1.00 96.31 163 LEU A O 1
ATOM 1200 N N . LEU A 1 164 ? 4.407 -0.463 2.123 1.00 93.38 164 LEU A N 1
ATOM 1201 C CA . LEU A 1 164 ? 5.709 -1.024 2.502 1.00 93.38 164 LEU A CA 1
ATOM 1202 C C . LEU A 1 164 ? 6.741 0.077 2.781 1.00 93.38 164 LEU A C 1
ATOM 1204 O O . LEU A 1 164 ? 7.406 0.029 3.817 1.00 93.38 164 LEU A O 1
ATOM 1208 N N . ASP A 1 165 ? 6.808 1.100 1.925 1.00 95.44 165 ASP A N 1
ATOM 1209 C CA . ASP A 1 165 ? 7.651 2.283 2.119 1.00 95.44 165 ASP A CA 1
ATOM 1210 C C . ASP A 1 165 ? 7.335 2.964 3.462 1.00 95.44 165 ASP A C 1
ATOM 1212 O O . ASP A 1 165 ? 8.233 3.241 4.261 1.00 95.44 165 ASP A O 1
ATOM 1216 N N . LEU A 1 166 ? 6.048 3.199 3.749 1.00 97.00 166 LEU A N 1
ATOM 1217 C CA . LEU A 1 166 ? 5.613 3.856 4.984 1.00 97.00 166 LEU A CA 1
ATOM 1218 C C . LEU A 1 166 ? 5.935 3.025 6.228 1.00 97.00 166 LEU A C 1
ATOM 1220 O O . LEU A 1 166 ? 6.380 3.585 7.229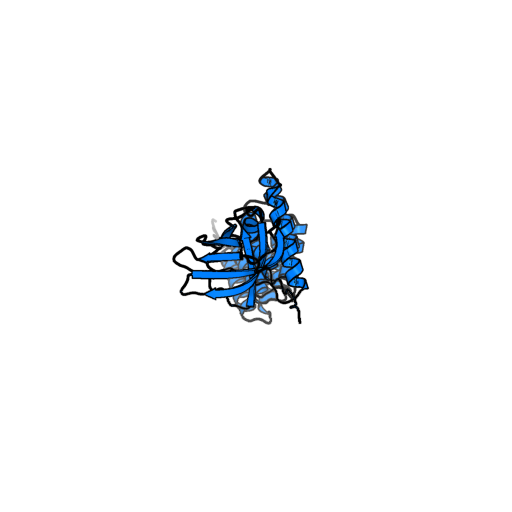 1.00 97.00 166 LEU A O 1
ATOM 1224 N N . LEU A 1 167 ? 5.748 1.704 6.174 1.00 95.12 167 LEU A N 1
ATOM 1225 C CA . LEU A 1 167 ? 6.117 0.801 7.265 1.00 95.12 167 LEU A CA 1
ATOM 1226 C C . LEU A 1 167 ? 7.627 0.806 7.519 1.00 95.12 167 LEU A C 1
ATOM 1228 O O . LEU A 1 167 ? 8.044 0.816 8.678 1.00 95.12 167 LEU A O 1
ATOM 1232 N N . ALA A 1 168 ? 8.438 0.836 6.460 1.00 93.38 168 ALA A N 1
ATOM 1233 C CA . ALA A 1 168 ? 9.892 0.860 6.571 1.00 93.38 168 ALA A CA 1
ATOM 1234 C C . ALA A 1 168 ? 10.403 2.138 7.256 1.00 93.38 168 ALA A C 1
ATOM 1236 O O . ALA A 1 168 ? 11.349 2.082 8.044 1.00 93.38 168 ALA A O 1
ATOM 1237 N N . ILE A 1 169 ? 9.768 3.287 6.998 1.00 93.81 169 ILE A N 1
ATOM 1238 C CA . ILE A 1 169 ? 10.200 4.579 7.556 1.00 93.81 169 ILE A CA 1
ATOM 1239 C C . ILE A 1 169 ? 9.502 4.957 8.869 1.00 93.81 169 ILE A C 1
ATOM 1241 O O . ILE A 1 169 ? 10.012 5.819 9.585 1.00 93.81 169 ILE A O 1
ATOM 1245 N N . ALA A 1 170 ? 8.372 4.326 9.212 1.00 93.75 170 ALA A N 1
ATOM 1246 C CA . ALA A 1 170 ? 7.586 4.637 10.411 1.00 93.75 170 ALA A CA 1
ATOM 1247 C C . ALA A 1 170 ? 8.396 4.706 11.720 1.00 93.75 170 ALA A C 1
ATOM 1249 O O . ALA A 1 170 ? 8.161 5.627 12.502 1.00 93.75 170 ALA A O 1
ATOM 1250 N N . PRO A 1 171 ? 9.380 3.820 11.979 1.00 87.19 171 PRO A N 1
ATOM 1251 C CA . PRO A 1 171 ? 10.184 3.901 13.199 1.00 87.19 171 PRO A CA 1
ATOM 1252 C C . PRO A 1 171 ? 11.099 5.132 13.275 1.00 87.19 171 PRO A C 1
ATOM 1254 O O . PRO A 1 171 ? 11.507 5.514 14.369 1.00 87.19 171 PRO A O 1
ATOM 1257 N N . ALA A 1 172 ? 11.452 5.722 12.130 1.00 82.62 172 ALA A N 1
ATOM 1258 C CA . ALA A 1 172 ? 12.495 6.739 12.004 1.00 82.62 172 ALA A CA 1
ATOM 1259 C C . ALA A 1 172 ? 11.965 8.132 11.622 1.00 82.62 172 ALA A C 1
ATOM 1261 O O . ALA A 1 172 ? 12.754 9.070 11.519 1.00 82.62 172 ALA A O 1
ATOM 1262 N N . GLN A 1 173 ? 10.657 8.282 11.387 1.00 84.25 173 GLN A N 1
ATOM 1263 C CA . GLN A 1 173 ? 10.056 9.526 10.905 1.00 84.25 173 GLN A CA 1
ATOM 1264 C C . GLN A 1 173 ? 8.793 9.894 11.684 1.00 84.25 173 GLN A C 1
ATOM 1266 O O . GLN A 1 173 ? 7.940 9.035 11.909 1.00 84.25 173 GLN A O 1
ATOM 1271 N N . PRO A 1 174 ? 8.611 11.175 12.050 1.00 90.00 174 PRO A N 1
ATOM 1272 C CA . PRO A 1 174 ? 7.361 11.631 12.630 1.00 90.00 174 PRO A CA 1
ATOM 1273 C C . PRO A 1 174 ? 6.256 11.680 11.567 1.00 90.00 174 PRO A C 1
ATOM 1275 O O . PRO A 1 174 ? 6.457 12.157 10.445 1.00 90.00 174 PRO A O 1
ATOM 1278 N N . PHE A 1 175 ? 5.061 11.238 11.948 1.00 94.75 175 PHE A N 1
ATOM 1279 C CA . PHE A 1 175 ? 3.832 11.379 11.167 1.00 94.75 175 PHE A CA 1
ATOM 1280 C C . PHE A 1 175 ? 2.984 12.470 11.814 1.00 94.75 175 PHE A C 1
ATOM 1282 O O . PHE A 1 175 ? 2.764 12.447 13.024 1.00 94.75 175 PHE A O 1
ATOM 1289 N N . ARG A 1 176 ? 2.557 13.456 11.021 1.00 94.44 176 ARG A N 1
ATOM 1290 C CA . ARG A 1 176 ? 1.714 14.559 11.506 1.00 94.44 176 ARG A CA 1
ATOM 1291 C C . ARG A 1 176 ? 0.256 14.103 11.600 1.00 94.44 176 ARG A C 1
ATOM 1293 O O . ARG A 1 176 ? -0.118 13.092 11.010 1.00 94.44 176 ARG A O 1
ATOM 1300 N N . ALA A 1 177 ? -0.578 14.888 12.280 1.00 95.62 177 ALA A N 1
ATOM 1301 C CA . ALA A 1 177 ? -2.018 14.636 12.361 1.00 95.62 177 ALA A CA 1
ATOM 1302 C C . ALA A 1 177 ? -2.660 14.455 10.970 1.00 95.62 177 ALA A C 1
ATOM 1304 O O . ALA A 1 177 ? -3.418 13.511 10.765 1.00 95.62 177 ALA A O 1
ATOM 1305 N N . ASP A 1 178 ? -2.275 15.283 9.994 1.00 96.00 178 ASP A N 1
ATOM 1306 C CA . ASP A 1 178 ? -2.772 15.181 8.616 1.00 96.00 178 ASP A CA 1
ATOM 1307 C C . ASP A 1 178 ? -2.339 13.876 7.925 1.00 96.00 178 ASP A C 1
ATOM 1309 O O . ASP A 1 178 ? -3.127 13.271 7.198 1.00 96.00 178 ASP A O 1
ATOM 1313 N N . ASP A 1 179 ? -1.115 13.396 8.187 1.00 96.69 179 ASP A N 1
ATOM 1314 C CA . ASP A 1 179 ? -0.626 12.111 7.664 1.00 96.69 179 ASP A CA 1
ATOM 1315 C C . ASP A 1 179 ? -1.506 10.968 8.195 1.00 96.69 179 ASP A C 1
ATOM 1317 O O . ASP A 1 179 ? -2.002 10.135 7.431 1.00 96.69 179 ASP A O 1
ATOM 1321 N N . VAL A 1 180 ? -1.748 10.966 9.511 1.00 97.56 180 VAL A N 1
ATOM 1322 C CA . VAL A 1 180 ? -2.598 9.983 10.197 1.00 97.56 180 VAL A CA 1
ATOM 1323 C C . VAL A 1 180 ? -4.031 10.040 9.672 1.00 97.56 180 VAL A C 1
ATOM 1325 O O . VAL A 1 180 ? -4.617 8.993 9.392 1.00 97.56 180 VAL A O 1
ATOM 1328 N N . ALA A 1 181 ? -4.592 11.234 9.471 1.00 97.25 181 ALA A N 1
ATOM 1329 C CA . ALA A 1 181 ? -5.940 11.409 8.938 1.00 97.25 181 ALA A CA 1
ATOM 1330 C C . ALA A 1 181 ? -6.078 10.822 7.523 1.00 97.25 181 ALA A C 1
ATOM 1332 O O . ALA A 1 181 ? -7.026 10.081 7.251 1.00 97.25 181 ALA A O 1
ATOM 1333 N N . ARG A 1 182 ? -5.102 11.071 6.637 1.00 97.44 182 ARG A N 1
ATOM 1334 C CA . ARG A 1 182 ? -5.086 10.511 5.274 1.00 97.44 182 ARG A CA 1
ATOM 1335 C C . ARG A 1 182 ? -4.978 8.986 5.281 1.00 97.44 182 ARG A C 1
ATOM 1337 O O . ARG A 1 182 ? -5.746 8.323 4.588 1.00 97.44 182 ARG A O 1
ATOM 1344 N N . ILE A 1 183 ? -4.085 8.425 6.099 1.00 97.88 183 ILE A N 1
ATOM 1345 C CA . ILE A 1 183 ? -3.941 6.967 6.268 1.00 97.88 183 ILE A CA 1
ATOM 1346 C C . ILE A 1 183 ? -5.253 6.350 6.772 1.00 97.88 183 ILE A C 1
ATOM 1348 O O . ILE A 1 183 ? -5.707 5.333 6.248 1.00 97.88 183 ILE A O 1
ATOM 1352 N N . THR A 1 184 ? -5.890 6.989 7.753 1.00 97.94 184 THR A N 1
ATOM 1353 C CA . THR A 1 184 ? -7.156 6.533 8.347 1.00 97.94 184 THR A CA 1
ATOM 1354 C C . THR A 1 184 ? -8.292 6.541 7.332 1.00 97.94 184 THR A C 1
ATOM 1356 O O . THR A 1 184 ? -9.071 5.589 7.278 1.00 97.94 184 THR A O 1
ATOM 1359 N N . ALA A 1 185 ? -8.378 7.585 6.502 1.00 97.38 185 ALA A N 1
ATOM 1360 C CA . ALA A 1 185 ? -9.378 7.673 5.445 1.00 97.38 185 ALA A CA 1
ATOM 1361 C C . ALA A 1 185 ? -9.252 6.500 4.462 1.00 97.38 185 ALA A C 1
ATOM 1363 O O . ALA A 1 185 ? -10.244 5.825 4.190 1.00 97.38 185 ALA A O 1
ATOM 1364 N N . VAL A 1 186 ? -8.030 6.192 4.008 1.00 97.44 186 VAL A N 1
ATOM 1365 C CA . VAL A 1 186 ? -7.788 5.055 3.104 1.00 97.44 186 VAL A CA 1
ATOM 1366 C C . VAL A 1 186 ? -8.067 3.719 3.797 1.00 97.44 186 VAL A C 1
ATOM 1368 O O . VAL A 1 186 ? -8.706 2.854 3.209 1.00 97.44 186 VAL A O 1
ATOM 1371 N N . ALA A 1 187 ? -7.669 3.547 5.061 1.00 97.19 187 ALA A N 1
ATOM 1372 C CA . ALA A 1 187 ? -7.917 2.312 5.814 1.00 97.19 187 ALA A CA 1
ATOM 1373 C C . ALA A 1 187 ? -9.414 1.997 5.996 1.00 97.19 187 ALA A C 1
ATOM 1375 O O . ALA A 1 187 ? -9.791 0.840 6.191 1.00 97.19 187 ALA A O 1
ATOM 1376 N N . ARG A 1 188 ? -10.271 3.023 5.956 1.00 97.06 188 ARG A N 1
ATOM 1377 C CA . ARG A 1 188 ? -11.725 2.888 6.094 1.00 97.06 188 ARG A CA 1
ATOM 1378 C C . ARG A 1 188 ? -12.459 2.734 4.765 1.00 97.06 188 ARG A C 1
ATOM 1380 O O . ARG A 1 188 ? -13.617 2.313 4.783 1.00 97.06 188 ARG A O 1
ATOM 1387 N N . ALA A 1 189 ? -11.812 3.082 3.657 1.00 95.75 189 ALA A N 1
ATOM 1388 C CA . ALA A 1 189 ? -12.438 3.161 2.349 1.00 95.75 189 ALA A CA 1
ATOM 1389 C C . ALA A 1 189 ? -12.892 1.776 1.834 1.00 95.75 189 ALA A C 1
ATOM 1391 O O . ALA A 1 189 ? -12.237 0.766 2.110 1.00 95.75 189 ALA A O 1
ATOM 1392 N N . PRO A 1 190 ? -14.018 1.700 1.100 1.00 92.38 190 PRO A N 1
ATOM 1393 C CA . PRO A 1 190 ? -14.560 0.438 0.587 1.00 92.38 190 PRO A CA 1
ATOM 1394 C C . PRO A 1 190 ? -13.737 -0.170 -0.554 1.00 92.38 190 PRO A C 1
ATOM 1396 O O . PRO A 1 190 ? -13.813 -1.370 -0.787 1.00 92.38 190 PRO A O 1
ATOM 1399 N N . ASP A 1 191 ? -12.955 0.647 -1.253 1.00 89.19 191 ASP A N 1
ATOM 1400 C CA . ASP A 1 191 ? -12.083 0.269 -2.366 1.00 89.19 191 ASP A CA 1
ATOM 1401 C C . ASP A 1 191 ? -10.654 -0.085 -1.912 1.00 89.19 191 ASP A C 1
ATOM 1403 O O . ASP A 1 191 ? -9.774 -0.356 -2.734 1.00 89.19 191 ASP A O 1
ATOM 1407 N N . ALA A 1 192 ? -10.376 -0.069 -0.606 1.00 86.31 192 ALA A N 1
ATOM 1408 C CA . ALA A 1 192 ? -9.128 -0.590 -0.071 1.00 86.31 192 ALA A CA 1
ATOM 1409 C C . ALA A 1 192 ? -9.079 -2.112 -0.228 1.00 86.31 192 ALA A C 1
ATOM 1411 O O . ALA A 1 192 ? -10.000 -2.820 0.178 1.00 86.31 192 ALA A O 1
ATOM 1412 N N . THR A 1 193 ? -7.987 -2.617 -0.807 1.00 82.12 193 THR A N 1
ATOM 1413 C CA . THR A 1 193 ? -7.800 -4.061 -0.981 1.00 82.12 193 THR A CA 1
ATOM 1414 C C . THR A 1 193 ? -7.812 -4.781 0.371 1.00 82.12 193 THR A C 1
ATOM 1416 O O . THR A 1 193 ? -7.509 -4.191 1.417 1.00 82.12 193 THR A O 1
ATOM 1419 N N . GLU A 1 194 ? -8.128 -6.080 0.360 1.00 80.69 194 GLU A N 1
ATOM 1420 C CA . GLU A 1 194 ? -8.212 -6.890 1.584 1.00 80.69 194 GLU A CA 1
ATOM 1421 C C . GLU A 1 194 ? -6.920 -6.876 2.412 1.00 80.69 194 GLU A C 1
ATOM 1423 O O . GLU A 1 194 ? -6.979 -7.001 3.634 1.00 80.69 194 GLU A O 1
ATOM 1428 N N . THR A 1 195 ? -5.764 -6.681 1.768 1.00 86.88 195 THR A N 1
ATOM 1429 C CA . THR A 1 195 ? -4.451 -6.605 2.423 1.00 86.88 195 THR A CA 1
ATOM 1430 C C . THR A 1 195 ? -4.046 -5.177 2.792 1.00 86.88 195 THR A C 1
ATOM 1432 O O . THR A 1 195 ? -3.404 -4.984 3.828 1.00 86.88 195 THR A O 1
ATOM 1435 N N . LEU A 1 196 ? -4.442 -4.166 2.007 1.00 94.81 196 LEU A N 1
ATOM 1436 C CA . LEU A 1 196 ? -4.071 -2.771 2.253 1.00 94.81 196 LEU A CA 1
ATOM 1437 C C . LEU A 1 196 ? -4.693 -2.245 3.545 1.00 94.81 196 LEU A C 1
ATOM 1439 O O . LEU A 1 196 ? -3.975 -1.708 4.385 1.00 94.81 196 LEU A O 1
ATOM 1443 N N . ALA A 1 197 ? -6.005 -2.409 3.736 1.00 96.44 197 ALA A N 1
ATOM 1444 C CA . ALA A 1 197 ? -6.684 -1.818 4.890 1.00 96.44 197 ALA A CA 1
ATOM 1445 C C . ALA A 1 197 ? -6.146 -2.349 6.241 1.00 96.44 197 ALA A C 1
ATOM 1447 O O . ALA A 1 197 ? -5.784 -1.532 7.090 1.00 96.44 197 ALA A O 1
ATOM 1448 N N . PRO A 1 198 ? -5.983 -3.673 6.462 1.00 96.25 198 PRO A N 1
ATOM 1449 C CA . PRO A 1 198 ? -5.331 -4.180 7.671 1.00 96.25 198 PRO A CA 1
ATOM 1450 C C . PRO A 1 198 ? -3.861 -3.760 7.784 1.00 96.25 198 PRO A C 1
ATOM 1452 O O . PRO A 1 198 ? -3.381 -3.515 8.889 1.00 96.25 198 PRO A O 1
ATOM 1455 N N . GLY A 1 199 ? -3.143 -3.648 6.663 1.00 96.94 199 GLY A N 1
ATOM 1456 C CA . GLY A 1 199 ? -1.770 -3.148 6.639 1.00 96.94 199 GLY A CA 1
ATOM 1457 C C . GLY A 1 199 ? -1.657 -1.698 7.117 1.00 96.94 199 GLY A C 1
ATOM 1458 O O . GLY A 1 199 ? -0.783 -1.377 7.920 1.00 96.94 199 GLY A O 1
ATOM 1459 N N . LEU A 1 200 ? -2.597 -0.834 6.729 1.00 97.94 200 LEU A N 1
ATOM 1460 C CA . LEU A 1 200 ? -2.664 0.546 7.216 1.00 97.94 200 LEU A CA 1
ATOM 1461 C C . LEU A 1 200 ? -2.981 0.617 8.714 1.00 97.94 200 LEU A C 1
ATOM 1463 O O . LEU A 1 200 ? -2.494 1.511 9.399 1.00 97.94 200 LEU A O 1
ATOM 1467 N N . VAL A 1 201 ? -3.708 -0.360 9.261 1.00 97.75 201 VAL A N 1
ATOM 1468 C CA . VAL A 1 201 ? -3.880 -0.488 10.717 1.00 97.75 201 VAL A CA 1
ATOM 1469 C C . VAL A 1 201 ? -2.566 -0.834 11.416 1.00 97.75 201 VAL A C 1
ATOM 1471 O O . VAL A 1 201 ? -2.278 -0.292 12.482 1.00 97.75 201 VAL A O 1
ATOM 1474 N N . VAL A 1 202 ? -1.740 -1.696 10.817 1.00 96.44 202 VAL A N 1
ATOM 1475 C CA . VAL A 1 202 ? -0.386 -1.978 11.325 1.00 96.44 202 VAL A CA 1
ATOM 1476 C C . VAL A 1 202 ? 0.485 -0.723 11.263 1.00 96.44 202 VAL A C 1
ATOM 1478 O O . VAL A 1 202 ? 1.195 -0.431 12.224 1.00 96.44 202 VAL A O 1
ATOM 1481 N N . LEU A 1 203 ? 0.386 0.063 10.190 1.00 97.06 203 LEU A N 1
ATOM 1482 C CA . LEU A 1 203 ? 1.087 1.340 10.081 1.00 97.06 203 LEU A CA 1
ATOM 1483 C C . LEU A 1 203 ? 0.650 2.321 11.180 1.00 97.06 203 LEU A C 1
ATOM 1485 O O . LEU A 1 203 ? 1.501 2.852 11.888 1.00 97.06 203 LEU A O 1
ATOM 1489 N N . LEU A 1 204 ? -0.655 2.503 11.400 1.00 96.44 204 LEU A N 1
ATOM 1490 C CA . LEU A 1 204 ? -1.185 3.314 12.508 1.00 96.44 204 LEU A CA 1
ATOM 1491 C C . LEU A 1 204 ? -0.738 2.784 13.881 1.00 96.44 204 LEU A C 1
ATOM 1493 O O . LEU A 1 204 ? -0.539 3.548 14.822 1.00 96.44 204 LEU A O 1
ATOM 1497 N N . ALA A 1 205 ? -0.537 1.471 14.016 1.00 94.06 205 ALA A N 1
ATOM 1498 C CA . ALA A 1 205 ? 0.016 0.888 15.232 1.00 94.06 205 ALA A CA 1
ATOM 1499 C C . ALA A 1 205 ? 1.499 1.260 15.442 1.00 94.06 205 ALA A C 1
ATOM 1501 O O . ALA A 1 205 ? 1.920 1.477 16.584 1.00 94.06 205 ALA A O 1
ATOM 1502 N N . ALA A 1 206 ? 2.276 1.334 14.358 1.00 93.38 206 ALA A N 1
ATOM 1503 C CA . ALA A 1 206 ? 3.686 1.724 14.368 1.00 93.38 206 ALA A CA 1
ATOM 1504 C C . ALA A 1 206 ? 3.875 3.236 14.582 1.00 93.38 206 ALA A C 1
ATOM 1506 O O . ALA A 1 206 ? 4.821 3.654 15.253 1.00 93.38 206 ALA A O 1
ATOM 1507 N N . VAL A 1 207 ? 2.944 4.051 14.078 1.00 90.06 207 VAL A N 1
ATOM 1508 C CA . VAL A 1 207 ? 2.878 5.492 14.331 1.00 90.06 207 VAL A CA 1
ATOM 1509 C C . VAL A 1 207 ? 2.392 5.721 15.769 1.00 90.06 207 VAL A C 1
ATOM 1511 O O . VAL A 1 207 ? 1.215 5.600 16.094 1.00 90.06 207 VAL A O 1
ATOM 1514 N N . ARG A 1 208 ? 3.322 6.003 16.686 1.00 78.19 208 ARG A N 1
ATOM 1515 C CA . ARG A 1 208 ? 3.042 6.173 18.126 1.00 78.19 208 ARG A CA 1
ATOM 1516 C C . ARG A 1 208 ? 2.671 7.617 18.474 1.00 78.19 208 ARG A C 1
ATOM 1518 O O . ARG A 1 208 ? 3.346 8.244 19.284 1.00 78.19 208 ARG A O 1
ATOM 1525 N N . THR A 1 209 ? 1.613 8.140 17.858 1.00 88.12 209 THR A N 1
ATOM 1526 C CA . THR A 1 209 ? 1.070 9.471 18.180 1.00 88.12 209 THR A CA 1
ATOM 1527 C C . THR A 1 209 ? -0.316 9.364 18.831 1.00 88.12 209 THR A C 1
ATOM 1529 O O . THR A 1 209 ? -0.998 8.352 18.631 1.00 88.12 209 THR A O 1
ATOM 1532 N N . PRO A 1 210 ? -0.761 10.366 19.615 1.00 87.19 210 PRO A N 1
ATOM 1533 C CA . PRO A 1 210 ? -2.114 10.381 20.178 1.00 87.19 210 PRO A CA 1
ATOM 1534 C C . PRO A 1 210 ? -3.205 10.247 19.106 1.00 87.19 210 PRO A C 1
ATOM 1536 O O . PRO A 1 210 ? -4.168 9.503 19.281 1.00 87.19 210 PRO A O 1
ATOM 1539 N N . GLU A 1 211 ? -3.013 10.894 17.956 1.00 93.19 211 GLU A N 1
ATOM 1540 C CA . GLU A 1 211 ? -3.940 10.861 16.821 1.00 93.19 211 GLU A CA 1
ATOM 1541 C C . GLU A 1 211 ? -4.086 9.445 16.259 1.00 93.19 211 GLU A C 1
ATOM 1543 O O . GLU A 1 211 ? -5.176 9.051 15.849 1.00 93.19 211 GLU A O 1
ATOM 1548 N N . ALA A 1 212 ? -3.015 8.645 16.289 1.00 92.38 212 ALA A N 1
ATOM 1549 C CA . ALA A 1 212 ? -3.068 7.255 15.859 1.00 92.38 212 ALA A CA 1
ATOM 1550 C C . ALA A 1 212 ? -3.936 6.383 16.788 1.00 92.38 212 ALA A C 1
ATOM 1552 O O . ALA A 1 212 ? -4.493 5.383 16.342 1.00 92.38 212 ALA A O 1
ATOM 1553 N N . GLY A 1 213 ? -4.084 6.747 18.068 1.00 92.06 213 GLY A N 1
ATOM 1554 C CA . GLY A 1 213 ? -5.042 6.107 18.978 1.00 92.06 213 GLY A CA 1
ATOM 1555 C C . GLY A 1 213 ? -6.487 6.330 18.526 1.00 92.06 213 GLY A C 1
ATOM 1556 O O . GLY A 1 213 ? -7.224 5.366 18.311 1.00 92.06 213 GLY A O 1
ATOM 1557 N N . SER A 1 214 ? -6.856 7.591 18.283 1.00 94.56 214 SER A N 1
ATOM 1558 C CA . SER A 1 214 ? -8.178 7.961 17.754 1.00 94.56 214 SER A CA 1
ATOM 1559 C C . SER A 1 214 ? -8.452 7.320 16.392 1.00 94.56 214 SER A C 1
ATOM 1561 O O . SER A 1 214 ? -9.527 6.765 16.171 1.00 94.56 214 SER A O 1
ATOM 1563 N N . ALA A 1 215 ? -7.451 7.298 15.509 1.00 97.06 215 ALA A N 1
ATOM 1564 C CA . ALA A 1 215 ? -7.536 6.656 14.202 1.00 97.06 215 ALA A CA 1
ATOM 1565 C C . ALA A 1 215 ? -7.894 5.164 14.287 1.00 97.06 215 ALA A C 1
ATOM 1567 O O . ALA A 1 215 ? -8.730 4.682 13.523 1.00 97.06 215 ALA A O 1
ATOM 1568 N N . LEU A 1 216 ? -7.304 4.418 15.228 1.00 97.50 216 LEU A N 1
ATOM 1569 C CA . LEU A 1 216 ? -7.635 3.003 15.425 1.00 97.50 216 LEU A CA 1
ATOM 1570 C C . LEU A 1 216 ? -9.088 2.814 15.872 1.00 97.50 216 LEU A C 1
ATOM 1572 O O . LEU A 1 216 ? -9.756 1.898 15.391 1.00 97.50 216 LEU A O 1
ATOM 1576 N N . ALA A 1 217 ? -9.595 3.683 16.751 1.00 96.62 217 ALA A N 1
ATOM 1577 C CA . ALA A 1 217 ? -10.999 3.653 17.154 1.00 96.62 217 ALA A CA 1
ATOM 1578 C C . ALA A 1 217 ? -11.934 3.953 15.969 1.00 96.62 217 ALA A 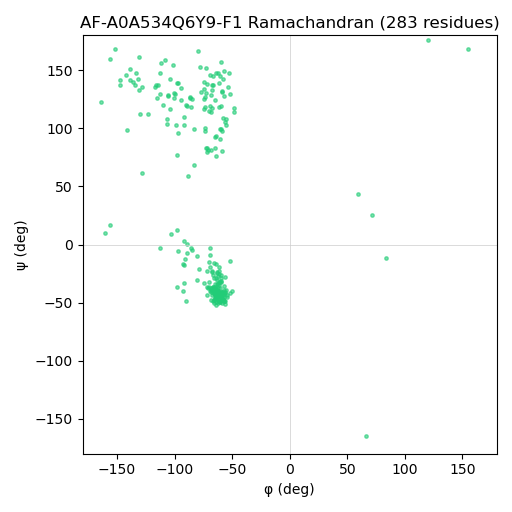C 1
ATOM 1580 O O . ALA A 1 217 ? -12.957 3.287 15.807 1.00 96.62 217 ALA A O 1
ATOM 1581 N N . ASP A 1 218 ? -11.564 4.895 15.101 1.00 97.50 218 ASP A N 1
ATOM 1582 C CA . ASP A 1 218 ? -12.336 5.232 13.902 1.00 97.50 218 ASP A CA 1
ATOM 1583 C C . ASP A 1 218 ? -12.353 4.103 12.868 1.00 97.50 218 ASP A C 1
ATOM 1585 O O . ASP A 1 218 ? -13.396 3.833 12.264 1.00 97.50 218 ASP A O 1
ATOM 1589 N N . VAL A 1 219 ? -11.226 3.406 12.687 1.00 98.12 219 VAL A N 1
ATOM 1590 C CA . VAL A 1 219 ? -11.167 2.196 11.858 1.00 98.12 219 VAL A CA 1
ATOM 1591 C C . VAL A 1 219 ? -12.070 1.115 12.442 1.00 98.12 219 VAL A C 1
ATOM 1593 O O . VAL A 1 219 ? -12.896 0.575 11.708 1.00 98.12 219 VAL A O 1
ATOM 1596 N N . LEU A 1 220 ? -11.963 0.819 13.743 1.00 98.44 220 LEU A N 1
ATOM 1597 C CA . LEU A 1 220 ? -12.805 -0.184 14.405 1.00 98.44 220 LEU A CA 1
ATOM 1598 C C . LEU A 1 220 ? -14.299 0.131 14.251 1.00 98.44 220 LEU A C 1
ATOM 1600 O O . LEU A 1 220 ? -15.088 -0.778 14.021 1.00 98.44 220 LEU A O 1
ATOM 1604 N N . ARG A 1 221 ? -14.683 1.408 14.337 1.00 96.81 221 ARG A N 1
ATOM 1605 C CA . ARG A 1 221 ? -16.086 1.828 14.265 1.00 96.81 221 ARG A CA 1
ATOM 1606 C C . ARG A 1 221 ? -16.703 1.663 12.880 1.00 96.81 221 ARG A C 1
ATOM 1608 O O . ARG A 1 221 ? -17.895 1.393 12.781 1.00 96.81 221 ARG A O 1
ATOM 1615 N N . GLY A 1 222 ? -15.937 1.895 11.814 1.00 95.00 222 GLY A N 1
ATOM 1616 C CA . GLY A 1 222 ? -16.557 2.133 10.508 1.00 95.00 222 GLY A CA 1
ATOM 1617 C C . GLY A 1 222 ? -15.707 1.849 9.283 1.00 95.00 222 GLY A C 1
ATOM 1618 O O . GLY A 1 222 ? -16.050 2.346 8.213 1.00 95.00 222 GLY A O 1
ATOM 1619 N N . ALA A 1 223 ? -14.603 1.109 9.393 1.00 97.19 223 ALA A N 1
ATOM 1620 C CA . ALA A 1 223 ? -13.919 0.638 8.194 1.00 97.19 223 ALA A CA 1
ATOM 1621 C C . ALA A 1 223 ? -14.782 -0.378 7.442 1.00 97.19 223 ALA A C 1
ATOM 1623 O O . ALA A 1 223 ? -15.358 -1.280 8.056 1.00 97.19 223 ALA A O 1
ATOM 1624 N N . ALA A 1 224 ? -14.831 -0.269 6.114 1.00 96.25 224 ALA A N 1
ATOM 1625 C CA . ALA A 1 224 ? -15.561 -1.217 5.274 1.00 96.25 224 ALA A CA 1
ATOM 1626 C C . ALA A 1 224 ? -15.028 -2.655 5.434 1.00 96.25 224 ALA A C 1
ATOM 1628 O O . ALA A 1 224 ? -15.804 -3.602 5.567 1.00 96.25 224 ALA A O 1
ATOM 1629 N N . SER A 1 225 ? -13.700 -2.810 5.510 1.00 96.75 225 SER A N 1
ATOM 1630 C CA . SER A 1 225 ? -13.042 -4.110 5.670 1.00 96.75 225 SER A CA 1
ATOM 1631 C C . SER A 1 225 ? -13.203 -4.672 7.094 1.00 96.75 225 SER A C 1
ATOM 1633 O O . SER A 1 225 ? -12.672 -4.086 8.045 1.00 96.75 225 SER A O 1
ATOM 1635 N N . PRO A 1 226 ? -13.845 -5.845 7.282 1.00 97.19 226 PRO A N 1
ATOM 1636 C CA . PRO A 1 226 ? -13.920 -6.495 8.593 1.00 97.19 226 PRO A CA 1
ATOM 1637 C C . PRO A 1 226 ? -12.540 -6.920 9.110 1.00 97.19 226 PRO A C 1
ATOM 1639 O O . PRO A 1 226 ? -12.307 -6.919 10.318 1.00 97.19 226 PRO A O 1
ATOM 1642 N N . HIS A 1 227 ? -11.594 -7.224 8.215 1.00 97.31 227 HIS A N 1
ATOM 1643 C CA . HIS A 1 227 ? -10.212 -7.527 8.586 1.00 97.31 227 HIS A CA 1
ATOM 1644 C C . HIS A 1 227 ? -9.507 -6.304 9.182 1.00 97.31 227 HIS A C 1
ATOM 1646 O O . HIS A 1 227 ? -8.774 -6.442 10.161 1.00 97.31 227 HIS A O 1
ATOM 1652 N N . ALA A 1 228 ? -9.760 -5.105 8.644 1.00 98.12 228 ALA A N 1
ATOM 1653 C CA . ALA A 1 228 ? -9.226 -3.864 9.202 1.00 98.12 228 ALA A CA 1
ATOM 1654 C C . ALA A 1 228 ? -9.844 -3.556 10.574 1.00 98.12 228 ALA A C 1
ATOM 1656 O O . ALA A 1 228 ? -9.110 -3.257 11.516 1.00 98.12 228 ALA A O 1
ATOM 1657 N N . ARG A 1 229 ? -11.168 -3.725 10.730 1.00 98.44 229 ARG A N 1
ATOM 1658 C CA . ARG A 1 229 ? -11.842 -3.576 12.035 1.00 98.44 229 ARG A CA 1
ATOM 1659 C C . ARG A 1 229 ? -11.285 -4.549 13.078 1.00 98.44 229 ARG A C 1
ATOM 1661 O O . ARG A 1 229 ? -10.909 -4.134 14.172 1.00 98.44 229 ARG A O 1
ATOM 1668 N N . ALA A 1 230 ? -11.134 -5.828 12.731 1.00 98.38 230 ALA A N 1
ATOM 1669 C CA . ALA A 1 230 ? -10.541 -6.827 13.622 1.00 98.38 230 ALA A CA 1
ATOM 1670 C C . ALA A 1 230 ? -9.074 -6.498 13.959 1.00 98.38 230 ALA A C 1
ATOM 1672 O O . ALA A 1 230 ? -8.662 -6.596 15.116 1.00 98.38 230 ALA A O 1
ATOM 1673 N N . ALA A 1 231 ? -8.280 -6.058 12.976 1.00 98.00 231 ALA A N 1
ATOM 1674 C CA . ALA A 1 231 ? -6.911 -5.614 13.215 1.00 98.00 231 ALA A CA 1
ATOM 1675 C C . ALA A 1 231 ? -6.861 -4.434 14.199 1.00 98.00 231 ALA A C 1
ATOM 1677 O O . ALA A 1 231 ? -6.015 -4.445 15.094 1.00 98.00 231 ALA A O 1
ATOM 1678 N N . ALA A 1 232 ? -7.783 -3.475 14.086 1.00 98.25 232 ALA A N 1
ATOM 1679 C CA . ALA A 1 232 ? -7.858 -2.323 14.979 1.00 98.25 232 ALA A CA 1
ATOM 1680 C C . ALA A 1 232 ? -8.204 -2.745 16.413 1.00 98.25 232 ALA A C 1
ATOM 1682 O O . ALA A 1 232 ? -7.468 -2.391 17.333 1.00 98.25 232 ALA A O 1
ATOM 1683 N N . ALA A 1 233 ? -9.229 -3.588 16.601 1.00 98.44 233 ALA A N 1
ATOM 1684 C CA . ALA A 1 233 ? -9.571 -4.150 17.913 1.00 98.44 233 ALA A CA 1
ATOM 1685 C C . ALA A 1 233 ? -8.369 -4.851 18.568 1.00 98.44 233 ALA A C 1
ATOM 1687 O O . ALA A 1 233 ? -8.058 -4.607 19.732 1.00 98.44 233 ALA A O 1
ATOM 1688 N N . ARG A 1 234 ? -7.634 -5.663 17.798 1.00 98.06 234 ARG A N 1
ATOM 1689 C CA . ARG A 1 234 ? -6.430 -6.355 18.279 1.00 98.06 234 ARG A CA 1
ATOM 1690 C C . ARG A 1 234 ? -5.330 -5.388 18.711 1.00 98.06 234 ARG A C 1
ATOM 1692 O O . ARG A 1 234 ? -4.683 -5.621 19.725 1.00 98.06 234 ARG A O 1
ATOM 1699 N N . VAL A 1 235 ? -5.067 -4.338 17.932 1.00 96.94 235 VAL A N 1
ATOM 1700 C CA . VAL A 1 235 ? -4.044 -3.340 18.285 1.00 96.94 235 VAL A CA 1
ATOM 1701 C C . VAL A 1 235 ? -4.443 -2.593 19.556 1.00 96.94 235 VAL A C 1
ATOM 1703 O O . VAL A 1 235 ? -3.598 -2.400 20.427 1.00 96.94 235 VAL A O 1
ATOM 1706 N N . ILE A 1 236 ? -5.717 -2.217 19.682 1.00 96.12 236 ILE A N 1
ATOM 1707 C CA . ILE A 1 236 ? -6.261 -1.550 20.869 1.00 96.12 236 ILE A CA 1
ATOM 1708 C C . ILE A 1 236 ? -6.065 -2.421 22.123 1.00 96.12 236 ILE A C 1
ATOM 1710 O O . ILE A 1 236 ? -5.485 -1.947 23.101 1.00 96.12 236 ILE A O 1
ATOM 1714 N N . GLY A 1 237 ? -6.457 -3.701 22.075 1.00 96.00 237 GLY A N 1
ATOM 1715 C CA . GLY A 1 237 ? -6.257 -4.655 23.177 1.00 96.00 237 GLY A CA 1
ATOM 1716 C C . GLY A 1 237 ? -4.788 -4.791 23.577 1.00 96.00 237 GLY A C 1
ATOM 1717 O O . GLY A 1 237 ? -4.420 -4.568 24.732 1.00 96.00 237 GLY A O 1
ATOM 1718 N N . LYS A 1 238 ? -3.909 -4.988 22.586 1.00 94.12 238 LYS A N 1
ATOM 1719 C CA . LYS A 1 238 ? -2.458 -5.092 22.799 1.00 94.12 238 LYS A CA 1
ATOM 1720 C C . LYS A 1 238 ? -1.824 -3.830 23.369 1.00 94.12 238 LYS A C 1
ATOM 1722 O O . LYS A 1 238 ? -0.780 -3.929 24.018 1.00 94.12 238 LYS A O 1
ATOM 1727 N N . ARG A 1 239 ? -2.396 -2.652 23.122 1.00 91.50 239 ARG A N 1
ATOM 1728 C CA . ARG A 1 239 ? -1.951 -1.393 23.738 1.00 91.50 239 ARG A CA 1
ATOM 1729 C C . ARG A 1 239 ? -2.455 -1.250 25.175 1.00 91.50 239 ARG A C 1
ATOM 1731 O O . ARG A 1 239 ? -1.812 -0.559 25.954 1.00 91.50 239 ARG A O 1
ATOM 1738 N N . GLY A 1 240 ? -3.513 -1.964 25.558 1.00 90.06 240 GLY A N 1
ATOM 1739 C CA . GLY A 1 240 ? -4.100 -1.873 26.894 1.00 90.06 240 GLY A CA 1
ATOM 1740 C C . GLY A 1 240 ? -4.846 -0.557 27.118 1.00 90.06 240 GLY A C 1
ATOM 1741 O O . GLY A 1 240 ? -4.934 -0.095 28.251 1.00 90.06 240 GLY A O 1
ATOM 1742 N N . ASP A 1 241 ? -5.332 0.078 26.047 1.00 86.06 241 ASP A N 1
ATOM 1743 C CA . ASP A 1 241 ? -5.987 1.382 26.131 1.00 86.06 241 ASP A CA 1
ATOM 1744 C C . ASP A 1 241 ? -7.390 1.254 26.742 1.00 86.06 241 ASP A C 1
ATOM 1746 O O . ASP A 1 241 ? -8.371 0.924 26.070 1.00 86.06 241 ASP A O 1
ATOM 1750 N N . ALA A 1 242 ? -7.489 1.531 28.042 1.00 89.81 242 ALA A N 1
ATOM 1751 C CA . ALA A 1 242 ? -8.745 1.467 28.779 1.00 89.81 242 ALA A CA 1
ATOM 1752 C C . ALA A 1 242 ? -9.796 2.475 28.275 1.00 89.81 242 ALA A C 1
ATOM 1754 O O . ALA A 1 242 ? -10.993 2.230 28.449 1.00 89.81 242 ALA A O 1
ATOM 1755 N N . HIS A 1 243 ? -9.389 3.572 27.622 1.00 90.88 243 HIS A N 1
ATOM 1756 C CA . HIS A 1 243 ? -10.330 4.536 27.043 1.00 90.88 243 HIS A CA 1
ATOM 1757 C C . HIS A 1 243 ? -11.090 3.957 25.845 1.00 90.88 243 HIS A C 1
ATOM 1759 O O . HIS A 1 243 ? -12.175 4.436 25.520 1.00 90.88 243 HIS A O 1
ATOM 1765 N N . ALA A 1 244 ? -10.578 2.887 25.233 1.00 92.81 244 ALA A N 1
ATOM 1766 C CA . ALA A 1 244 ? -11.209 2.217 24.105 1.00 92.81 244 ALA A CA 1
ATOM 1767 C C . ALA A 1 244 ? -12.192 1.096 24.507 1.00 92.81 244 ALA A C 1
ATOM 1769 O O . ALA A 1 244 ? -12.822 0.484 23.643 1.00 92.81 244 ALA A O 1
ATOM 1770 N N . VAL A 1 245 ? -12.391 0.830 25.805 1.00 96.31 245 VAL A N 1
ATOM 1771 C CA . VAL A 1 245 ? -13.371 -0.171 26.278 1.00 96.31 245 VAL A CA 1
ATOM 1772 C C . VAL A 1 245 ? -14.789 0.066 25.727 1.00 96.31 245 VAL A C 1
ATOM 1774 O O . VAL A 1 245 ? -15.413 -0.913 25.309 1.00 96.31 245 VAL A O 1
ATOM 1777 N N . PRO A 1 246 ? -15.330 1.303 25.672 1.00 97.19 246 PRO A N 1
ATOM 1778 C CA . PRO A 1 246 ? -16.652 1.541 25.094 1.00 97.19 246 PRO A CA 1
ATOM 1779 C C . PRO A 1 246 ? -16.758 1.092 23.630 1.00 97.19 246 PRO A C 1
ATOM 1781 O O . PRO A 1 246 ? -17.673 0.344 23.294 1.00 97.19 246 PRO A O 1
ATOM 1784 N N . ILE A 1 247 ? -15.785 1.449 22.781 1.00 97.50 247 ILE A N 1
ATOM 1785 C CA . ILE A 1 247 ? -15.815 1.084 21.355 1.00 97.50 247 ILE A CA 1
ATOM 1786 C C . ILE A 1 247 ? -15.596 -0.421 21.137 1.00 97.50 247 ILE A C 1
ATOM 1788 O O . ILE A 1 247 ? -16.200 -1.018 20.249 1.00 97.50 247 ILE A O 1
ATOM 1792 N N . LEU A 1 248 ? -14.802 -1.080 21.985 1.00 98.38 248 LEU A N 1
ATOM 1793 C CA . LEU A 1 248 ? -14.663 -2.538 21.949 1.00 98.38 248 LEU A CA 1
ATOM 1794 C C . LEU A 1 248 ? -15.971 -3.250 22.324 1.00 98.38 248 LEU A C 1
ATOM 1796 O O . LEU A 1 248 ? -16.312 -4.260 21.712 1.00 98.38 248 LEU A O 1
ATOM 1800 N N . ARG A 1 249 ? -16.740 -2.715 23.282 1.00 98.38 249 ARG A N 1
ATOM 1801 C CA . ARG A 1 249 ? -18.071 -3.246 23.624 1.00 98.38 249 ARG A CA 1
ATOM 1802 C C . ARG A 1 249 ? -19.073 -3.071 22.489 1.00 98.38 249 ARG A C 1
ATOM 1804 O O . ARG A 1 249 ? -19.879 -3.970 22.262 1.00 98.38 249 ARG A O 1
ATOM 1811 N N . GLU A 1 250 ? -19.017 -1.957 21.763 1.00 98.06 250 GLU A N 1
ATOM 1812 C CA . GLU A 1 250 ? -19.800 -1.781 20.534 1.00 98.06 250 GLU A CA 1
ATOM 1813 C C . GLU A 1 250 ? -19.426 -2.847 19.489 1.00 98.06 250 GLU A C 1
ATOM 1815 O O . GLU A 1 250 ? -20.308 -3.497 18.927 1.00 98.06 250 GLU A O 1
ATOM 1820 N N . ALA A 1 251 ? -18.128 -3.117 19.310 1.00 98.44 251 ALA A N 1
ATOM 1821 C CA . ALA A 1 251 ? -17.619 -4.106 18.357 1.00 98.44 251 ALA A CA 1
ATOM 1822 C C . ALA A 1 251 ? -17.998 -5.570 18.678 1.00 98.44 251 ALA A C 1
ATOM 1824 O O . ALA A 1 251 ? -17.951 -6.424 17.792 1.00 98.44 251 ALA A O 1
ATOM 1825 N N . LEU A 1 252 ? -18.458 -5.883 19.897 1.00 98.62 252 LEU A N 1
ATOM 1826 C CA . LEU A 1 252 ? -19.056 -7.192 20.215 1.00 98.62 252 LEU A CA 1
ATOM 1827 C C . LEU A 1 252 ? -20.361 -7.459 19.445 1.00 98.62 252 LEU A C 1
ATOM 1829 O O . LEU A 1 252 ? -20.806 -8.605 19.355 1.00 98.62 252 LEU A O 1
ATOM 1833 N N . ARG A 1 253 ? -20.971 -6.413 18.877 1.00 98.06 253 ARG A N 1
ATOM 1834 C CA . ARG A 1 253 ? -22.180 -6.484 18.044 1.00 98.06 253 ARG A CA 1
ATOM 1835 C C . ARG A 1 253 ? -21.881 -6.339 16.550 1.00 98.06 253 ARG A C 1
ATOM 1837 O O . ARG A 1 253 ? -22.814 -6.208 15.763 1.00 98.06 253 ARG A O 1
ATOM 1844 N N . ASP A 1 254 ? -20.607 -6.356 16.155 1.00 98.69 254 ASP A N 1
ATOM 1845 C CA . ASP A 1 254 ? -20.207 -6.260 14.750 1.00 98.69 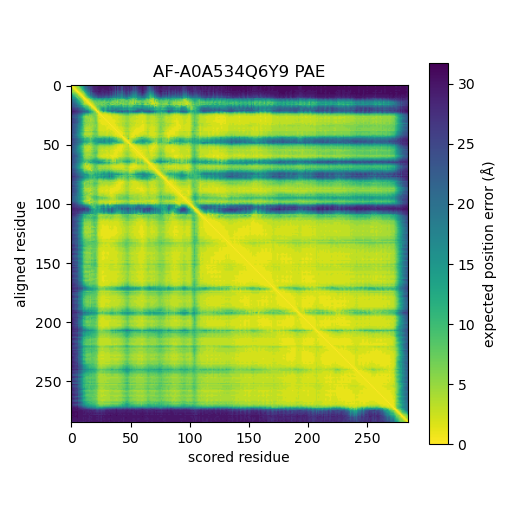254 ASP A CA 1
ATOM 1846 C C . ASP A 1 254 ? -20.784 -7.420 13.920 1.00 98.69 254 ASP A C 1
ATOM 1848 O O . ASP A 1 254 ? -20.895 -8.558 14.391 1.00 98.69 254 ASP A O 1
ATOM 1852 N N . SER A 1 255 ? -21.134 -7.142 12.664 1.00 97.62 255 SER A N 1
ATOM 1853 C CA . SER A 1 255 ? -21.695 -8.141 11.750 1.00 97.62 255 SER A CA 1
ATOM 1854 C C . SER A 1 255 ? -20.720 -9.287 11.456 1.00 97.62 255 SER A C 1
ATOM 1856 O O . SER A 1 255 ? -21.140 -10.430 11.264 1.00 97.62 255 SER A O 1
ATOM 1858 N N . ALA A 1 256 ? -19.413 -9.024 11.474 1.00 98.06 256 ALA A N 1
ATOM 1859 C CA . ALA A 1 256 ? -18.385 -10.022 11.235 1.00 98.06 256 ALA A CA 1
ATOM 1860 C C . ALA A 1 256 ? -18.000 -10.757 12.530 1.00 98.06 256 ALA A C 1
ATOM 1862 O O . ALA A 1 256 ? -17.567 -10.161 13.518 1.00 98.06 256 ALA A O 1
ATOM 1863 N N . LEU A 1 257 ? -18.073 -12.094 12.510 1.00 98.25 257 LEU A N 1
ATOM 1864 C CA . LEU A 1 257 ? -17.678 -12.941 13.645 1.00 98.25 257 LEU A CA 1
ATOM 1865 C C . LEU A 1 257 ? -16.226 -12.692 14.090 1.00 98.25 257 LEU A C 1
ATOM 1867 O O . LEU A 1 257 ? -15.956 -12.617 15.287 1.00 98.25 257 LEU A O 1
ATOM 1871 N N . ALA A 1 258 ? -15.304 -12.512 13.140 1.00 97.75 258 ALA A N 1
ATOM 1872 C CA . ALA A 1 258 ? -13.895 -12.252 13.435 1.00 97.75 258 ALA A CA 1
ATOM 1873 C C . ALA A 1 258 ? -13.687 -10.961 14.247 1.00 97.75 258 ALA A C 1
ATOM 1875 O O . ALA A 1 258 ? -12.844 -10.933 15.145 1.00 97.75 258 ALA A O 1
ATOM 1876 N N . VAL A 1 259 ? -14.474 -9.915 13.972 1.00 98.69 259 VAL A N 1
ATOM 1877 C CA . VAL A 1 259 ? -14.410 -8.649 14.715 1.00 98.69 259 VAL A CA 1
ATOM 1878 C C . VAL A 1 259 ? -14.908 -8.861 16.140 1.00 98.69 259 VAL A C 1
ATOM 1880 O O . VAL A 1 259 ? -14.190 -8.520 17.074 1.00 98.69 259 VAL A O 1
ATOM 1883 N N . ARG A 1 260 ? -16.060 -9.523 16.317 1.00 98.75 260 ARG A N 1
ATOM 1884 C CA . ARG A 1 260 ? -16.626 -9.827 17.644 1.00 98.75 260 ARG A CA 1
ATOM 1885 C C . ARG A 1 260 ? -15.664 -10.622 18.527 1.00 98.75 260 ARG A C 1
ATOM 1887 O O . ARG A 1 260 ? -15.409 -10.236 19.664 1.00 98.75 260 ARG A O 1
ATOM 1894 N N . LEU A 1 261 ? -15.084 -11.699 17.990 1.00 98.62 261 LEU A N 1
ATOM 1895 C CA . LEU A 1 261 ? -14.116 -12.530 18.718 1.00 98.62 261 LEU A CA 1
ATOM 1896 C C . LEU A 1 261 ? -12.855 -11.745 19.094 1.00 98.62 261 LEU A C 1
ATOM 1898 O O . LEU A 1 261 ? -12.323 -11.904 20.190 1.00 98.62 261 LEU A O 1
ATOM 1902 N N . THR A 1 262 ? -12.373 -10.893 18.189 1.00 98.62 262 THR A N 1
ATOM 1903 C CA . THR A 1 262 ? -11.179 -10.082 18.442 1.00 98.62 262 THR A CA 1
ATOM 1904 C C . THR A 1 262 ? -11.453 -8.971 19.453 1.00 98.62 262 THR A C 1
ATOM 1906 O O . THR A 1 262 ? -10.600 -8.696 20.290 1.00 98.62 262 THR A O 1
ATOM 1909 N N . ALA A 1 263 ? -12.642 -8.369 19.419 1.00 98.62 263 ALA A N 1
ATOM 1910 C CA . ALA A 1 263 ? -13.072 -7.373 20.389 1.00 98.62 263 ALA A CA 1
ATOM 1911 C C . ALA A 1 263 ? -13.195 -7.965 21.800 1.00 98.62 263 ALA A C 1
ATOM 1913 O O . ALA A 1 263 ? -12.710 -7.349 22.745 1.00 98.62 263 ALA A O 1
ATOM 1914 N N . GLN A 1 264 ? -13.748 -9.178 21.941 1.00 98.62 264 GLN A N 1
ATOM 1915 C CA . GLN A 1 264 ? -13.789 -9.867 23.235 1.00 98.62 264 GLN A CA 1
ATOM 1916 C C . GLN A 1 264 ? -12.378 -10.110 23.778 1.00 98.62 264 GLN A C 1
ATOM 1918 O O . GLN A 1 264 ? -12.078 -9.702 24.892 1.00 98.62 264 GLN A O 1
ATOM 1923 N N . ARG A 1 265 ? -11.477 -10.668 22.958 1.00 98.25 265 ARG A N 1
ATOM 1924 C CA . ARG A 1 265 ? -10.075 -10.877 23.364 1.00 98.25 265 ARG A CA 1
ATOM 1925 C C . ARG A 1 265 ? -9.389 -9.576 23.777 1.00 98.25 265 ARG A C 1
ATOM 1927 O O . ARG A 1 265 ? -8.649 -9.559 24.749 1.00 98.25 265 ARG A O 1
ATOM 1934 N N . ALA A 1 266 ? -9.634 -8.487 23.051 1.00 98.06 266 ALA A N 1
ATOM 1935 C CA . ALA A 1 266 ? -9.069 -7.185 23.381 1.00 98.06 266 ALA A CA 1
ATOM 1936 C C . ALA A 1 266 ? -9.583 -6.645 24.728 1.00 98.06 266 ALA A C 1
ATOM 1938 O O . ALA A 1 266 ? -8.813 -6.032 25.463 1.00 98.06 266 ALA A O 1
ATOM 1939 N N . LEU A 1 267 ? -10.856 -6.884 25.067 1.00 98.25 267 LEU A N 1
ATOM 1940 C CA . LEU A 1 267 ? -11.406 -6.556 26.385 1.00 98.25 267 LEU A CA 1
ATOM 1941 C C . LEU A 1 267 ? -10.735 -7.381 27.489 1.00 98.25 267 LEU A C 1
ATOM 1943 O O . LEU A 1 267 ? -10.309 -6.793 28.482 1.00 98.25 267 LEU A O 1
ATOM 1947 N N . ASP A 1 268 ? -10.578 -8.691 27.282 1.00 97.12 268 ASP A N 1
ATOM 1948 C CA . ASP A 1 268 ? -9.909 -9.588 28.232 1.00 97.12 268 ASP A CA 1
ATOM 1949 C C . ASP A 1 268 ? -8.442 -9.161 28.460 1.00 97.12 268 ASP A C 1
ATOM 1951 O O . ASP A 1 268 ? -7.970 -9.096 29.594 1.00 97.12 268 ASP A O 1
ATOM 1955 N N . GLU A 1 269 ? -7.721 -8.792 27.390 1.00 95.88 269 GLU A N 1
ATOM 1956 C CA . GLU A 1 269 ? -6.342 -8.278 27.456 1.00 95.88 269 GLU A CA 1
ATOM 1957 C C . GLU A 1 269 ? -6.240 -6.961 28.244 1.00 95.88 269 GLU A C 1
ATOM 1959 O O . GLU A 1 269 ? -5.287 -6.766 29.001 1.00 95.88 269 GLU A O 1
ATOM 1964 N N . ILE A 1 270 ? -7.202 -6.048 28.074 1.00 95.12 270 ILE A N 1
ATOM 1965 C CA . ILE A 1 270 ? -7.250 -4.785 28.826 1.00 95.12 270 ILE A CA 1
ATOM 1966 C C . ILE A 1 270 ? -7.564 -5.049 30.302 1.00 95.12 270 ILE A C 1
ATOM 1968 O O . ILE A 1 270 ? -6.969 -4.419 31.177 1.00 95.12 270 ILE A O 1
ATOM 1972 N N . GLU A 1 271 ? -8.487 -5.965 30.593 1.00 92.69 271 GLU A N 1
ATOM 1973 C CA . GLU A 1 271 ? -8.857 -6.328 31.961 1.00 92.69 271 GLU A CA 1
ATOM 1974 C C . GLU A 1 271 ? -7.694 -6.983 32.709 1.00 92.69 271 GLU A C 1
ATOM 1976 O O . GLU A 1 271 ? -7.359 -6.530 33.802 1.00 92.69 271 GLU A O 1
ATOM 1981 N N . ALA A 1 272 ? -7.003 -7.939 32.084 1.00 90.69 272 ALA A N 1
ATOM 1982 C CA . ALA A 1 272 ? -5.832 -8.606 32.655 1.00 90.69 272 ALA A CA 1
ATOM 1983 C C . ALA A 1 272 ? -4.658 -7.653 32.957 1.00 90.69 272 ALA A C 1
ATOM 1985 O O . ALA A 1 272 ? -3.768 -7.988 33.736 1.00 90.69 272 ALA A O 1
ATOM 1986 N N . ARG A 1 273 ? -4.629 -6.465 32.337 1.00 86.31 273 ARG A N 1
ATOM 1987 C CA . ARG A 1 273 ? -3.605 -5.433 32.570 1.00 86.31 273 ARG A CA 1
ATOM 1988 C C . ARG A 1 273 ? -3.962 -4.436 33.660 1.00 86.31 273 ARG A C 1
ATOM 1990 O O . ARG A 1 273 ? -3.083 -3.678 34.077 1.00 86.31 273 ARG A O 1
ATOM 1997 N N . LYS A 1 274 ? -5.214 -4.393 34.124 1.00 77.19 274 LYS A N 1
ATOM 1998 C CA . LYS A 1 274 ? -5.529 -3.609 35.318 1.00 77.19 274 LYS A CA 1
ATOM 1999 C C . LYS A 1 274 ? -4.793 -4.263 36.486 1.00 77.19 274 LYS A C 1
ATOM 2001 O O . LYS A 1 274 ? -4.992 -5.456 36.702 1.00 77.19 274 LYS A O 1
ATOM 2006 N N . PRO A 1 275 ? -3.955 -3.533 37.245 1.00 58.88 275 PRO A N 1
ATOM 2007 C CA . PRO A 1 275 ? -3.416 -4.095 38.468 1.00 58.88 275 PRO A CA 1
ATOM 2008 C C . PRO A 1 275 ? -4.605 -4.488 39.342 1.00 58.88 275 PRO A C 1
ATOM 2010 O O . PRO A 1 275 ? -5.514 -3.674 39.548 1.00 58.88 275 PRO A O 1
ATOM 2013 N N . GLU A 1 276 ? -4.621 -5.736 39.816 1.00 53.38 276 GLU A N 1
ATOM 2014 C CA . GLU A 1 276 ? -5.535 -6.136 40.875 1.00 53.38 276 GLU A CA 1
ATOM 2015 C C . GLU A 1 276 ? -5.420 -5.072 41.967 1.00 53.38 276 GLU A C 1
ATOM 2017 O O . GLU A 1 276 ? -4.352 -4.866 42.550 1.00 53.38 276 GLU A O 1
ATOM 2022 N N . ARG A 1 277 ? -6.514 -4.354 42.248 1.00 52.62 277 ARG A N 1
ATOM 2023 C CA . ARG A 1 277 ? -6.658 -3.708 43.550 1.00 52.62 277 ARG A CA 1
ATOM 2024 C C . ARG A 1 277 ? -6.728 -4.862 44.537 1.00 52.62 277 ARG A C 1
ATOM 2026 O O . ARG A 1 277 ? -7.821 -5.287 44.901 1.00 52.62 277 ARG A O 1
ATOM 2033 N N . ILE A 1 278 ? -5.570 -5.382 44.940 1.00 51.84 278 ILE A N 1
ATOM 2034 C CA . ILE A 1 278 ? -5.460 -6.206 46.128 1.00 51.84 278 ILE A CA 1
ATOM 2035 C C . ILE A 1 278 ? -5.941 -5.285 47.238 1.00 51.84 278 ILE A C 1
ATOM 2037 O O . ILE A 1 278 ? -5.241 -4.373 47.681 1.00 51.84 278 ILE A O 1
ATOM 2041 N N . GLY A 1 279 ? -7.198 -5.473 47.624 1.00 51.53 279 GLY A N 1
ATOM 2042 C CA . GLY A 1 279 ? -7.745 -4.955 48.856 1.00 51.53 279 GLY A CA 1
ATOM 2043 C C . GLY A 1 279 ? -7.008 -5.628 50.000 1.00 51.53 279 GLY A C 1
ATOM 2044 O O . GLY A 1 279 ? -7.550 -6.517 50.647 1.00 51.53 279 GLY A O 1
ATOM 2045 N N . LEU A 1 280 ? -5.775 -5.196 50.265 1.00 49.28 280 LEU A N 1
ATOM 2046 C CA . LEU A 1 280 ? -5.183 -5.319 51.583 1.00 49.28 280 LEU A CA 1
ATOM 2047 C C . LEU A 1 280 ? -5.972 -4.363 52.475 1.00 49.28 280 LEU A C 1
ATOM 2049 O O . LEU A 1 280 ? -5.586 -3.227 52.736 1.00 49.28 280 LEU A O 1
ATOM 2053 N N . ASN A 1 281 ? -7.130 -4.854 52.916 1.00 48.81 281 ASN A N 1
ATOM 2054 C CA . ASN A 1 281 ? -7.746 -4.452 54.164 1.00 48.81 281 ASN A CA 1
ATOM 2055 C C . ASN A 1 281 ? -6.729 -4.779 55.264 1.00 48.81 281 ASN A C 1
ATOM 2057 O O . ASN A 1 281 ? -6.817 -5.812 55.928 1.00 48.81 281 ASN A O 1
ATOM 2061 N N . VAL A 1 282 ? -5.740 -3.905 55.455 1.00 51.28 282 VAL A N 1
ATOM 2062 C CA . VAL A 1 282 ? -4.986 -3.865 56.701 1.00 51.28 282 VAL A CA 1
ATOM 2063 C C . VAL A 1 282 ? -5.944 -3.269 57.722 1.00 51.28 282 VAL A C 1
ATOM 2065 O O . VAL A 1 282 ? -5.989 -2.069 57.971 1.00 51.28 282 VAL A O 1
ATOM 2068 N N . ARG A 1 283 ? -6.794 -4.140 58.271 1.00 55.09 283 ARG A N 1
ATOM 2069 C CA . ARG A 1 283 ? -7.395 -3.910 59.576 1.00 55.09 283 ARG A CA 1
ATOM 2070 C C . ARG A 1 283 ? -6.250 -3.940 60.582 1.00 55.09 283 ARG A C 1
ATOM 2072 O O . ARG A 1 283 ? -5.910 -5.001 61.091 1.00 55.09 283 ARG A O 1
ATOM 2079 N N . THR A 1 284 ? -5.681 -2.785 60.876 1.00 46.91 284 THR A N 1
ATOM 2080 C CA . THR A 1 284 ? -4.980 -2.566 62.139 1.00 46.91 284 THR A CA 1
ATOM 2081 C C . THR A 1 284 ? -5.864 -1.673 62.989 1.00 46.91 284 THR A C 1
ATOM 2083 O O . THR A 1 284 ? -6.107 -0.515 62.652 1.00 46.91 284 THR A O 1
ATOM 2086 N N . ARG A 1 285 ? -6.438 -2.312 64.012 1.00 49.12 285 ARG A N 1
ATOM 2087 C CA . ARG A 1 285 ? -6.933 -1.664 65.226 1.00 49.12 285 ARG A CA 1
ATOM 2088 C C . ARG A 1 285 ? -5.785 -0.979 65.953 1.00 49.12 285 ARG A C 1
ATOM 2090 O O . ARG A 1 285 ? -4.645 -1.471 65.795 1.00 49.12 285 ARG A O 1
#

Radius of gyration: 25.59 Å; Cα contacts (8 Å, |Δi|>4): 508; chains: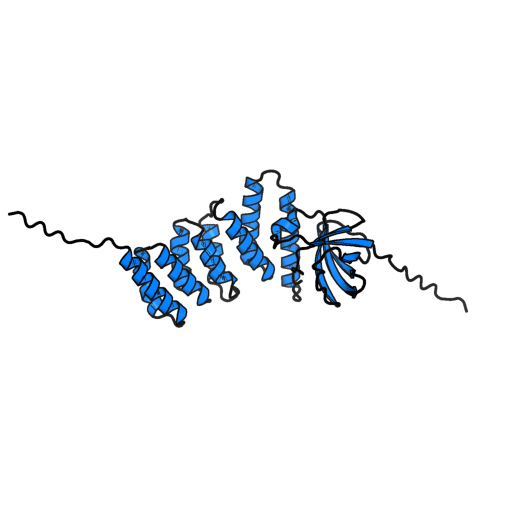 1; bounding box: 48×39×128 Å

Nearest PDB structures (foldseek):
  8rbx-assembly1_d  TM=6.110E-01  e=1.231E-02  Homo sapiens
  8rbz-assembly1_d  TM=4.598E-01  e=1.767E-02  Homo sapiens
  7zbz-assembly1_D  TM=5.173E-01  e=1.893E-01  Homo sapiens
  5wlc-assembly1_LM  TM=4.065E-01  e=1.276E+00  Saccharomyces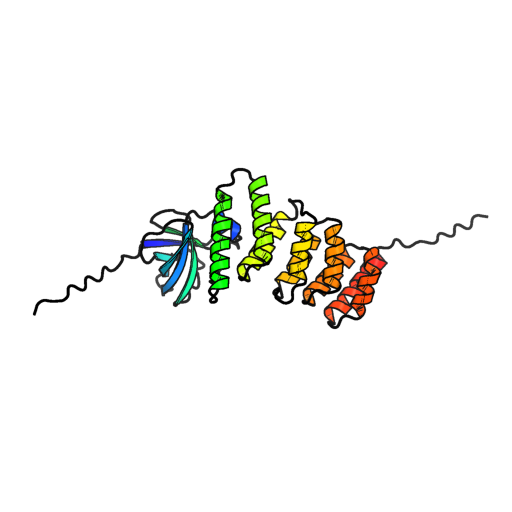 cerevisiae BY4741
  7a0m-assembly1_A  TM=4.790E-01  e=2.249E+00  Thermochaetoides thermophila

Sequence (285 aa):
MRLLLCLAAALIAAPASAHLLARGIPLSELAAASPVAVIGRVESAARESGSVELAVEESVIGNVPSGALHFALEGHHAPDYRVGSRVLVFMKTTAAPWVSRQTELDLVEIPARAAARSALVDAVRAYAGLRNVPDRGERIAQLKTLAIGNLASASDRVRHEALLDLLAIAPAQPFRADDVARITAVARAPDATETLAPGLVVLLAAVRTPEAGSALADVLRGAASPHARAAAARVIGKRGDAHAVPILREALRDSALAVRLTAQRALDEIEARKPERIGLNVRTR